Protein AF-C3Z7Q2-F1 (afdb_monomer_lite)

pLDDT: mean 71.94, std 26.78, range [24.16, 98.38]

InterPro domains:
  IPR013785 Aldolase-type TIM barrel [G3DSA:3.20.20.70] (1-49)
  IPR035587 DUS-like, FMN-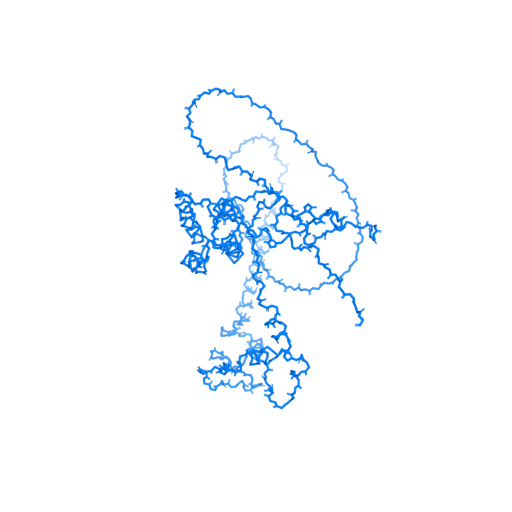binding domain [PF01207] (2-117)

Sequence (358 aa):
DSVKIPVFANGNILNLQSVERCMKETGTDGIMTAEGNLHNPALFEGKNPPVWEMADEYLQLVRENPCQLSAVRGHLFKLWHHSLQIHTDMRTALAQGKTFESLVEVSEEMKRRCQEEASKPGADQPTNDLPFPHWICQPYIRPRGDQKEREQANKERPPKRHLNQEGENAGLSRNQIKRRMRYPHKNFLSKGLGPWIACEKCGNPKGLNCVFSLCRACCKVQAHAEKMDCPSHRLWFKTKEERRRLWEEKKRQKQQQENTTNEQEDNTSPDPDNPNNSVKNEDGSLTTQVEEKCEVNGKETQACQHGDGPVLSGKAPVVAPHHQQDPKGAEADDKLPKVKNGDIQDSPPTKVCLLDTD

Foldseek 3Di:
DPDPDAFEDEDDLQACVSQVVCCVVPVGPYYDYDLNCLLPVCRNVRFFAFLLVVLVVVLVVCVVPPDDLVVNLSSNCSNLVLVCVVVVVLVVQSVPDDDSVSNVVSSVVSVVVLVVLCPDVPSQDDDPPDPGRSRTRGGDDDDDDDPVVVVVVVVLQDDPVVLPPCPPQPPHDPVRVNVCSVCVPDPPPPPPDPDFDAAPVPRDGFQPQFPVRHPLVVSQVVCQVVQHDTVSNRRHRVVVVVVVVVVVVVVVVVVVVVVVVVVVVVPDDDDPDDDDDDDDDDDDDDDDDDDPDDDDDDDDDDDDDDDDDDDDDDDDDDDDDDDDDDDDDDDDDDDDDDDDDDDDDDDDDDDDDDDDDD

Radius of gyration: 34.14 Å; chains: 1; bounding box: 101×83×86 Å

Structure (mmCIF, N/CA/C/O backbone):
data_AF-C3Z7Q2-F1
#
_entry.id   AF-C3Z7Q2-F1
#
loop_
_atom_site.group_PDB
_atom_site.id
_atom_site.type_symbol
_atom_site.label_atom_id
_atom_site.label_alt_id
_atom_site.label_comp_id
_atom_site.label_asym_id
_atom_site.label_entity_id
_atom_site.label_seq_id
_atom_site.pdbx_PDB_ins_code
_atom_site.Cartn_x
_atom_site.Cartn_y
_atom_site.Cartn_z
_atom_site.occupancy
_atom_site.B_iso_or_equiv
_atom_site.auth_seq_id
_atom_site.auth_comp_id
_atom_site.auth_asym_id
_atom_site.auth_atom_id
_atom_site.pdbx_PDB_model_num
ATOM 1 N N . ASP A 1 1 ? -29.086 -20.311 13.674 1.00 63.41 1 ASP A N 1
ATOM 2 C CA . ASP A 1 1 ? -27.923 -21.051 13.146 1.00 63.41 1 ASP A CA 1
ATOM 3 C C . ASP A 1 1 ? -28.251 -21.815 11.883 1.00 63.41 1 ASP A C 1
ATOM 5 O O . ASP A 1 1 ? -28.933 -22.833 11.932 1.00 63.41 1 ASP A O 1
ATOM 9 N N . SER A 1 2 ? -27.796 -21.291 10.744 1.00 83.56 2 SER A N 1
ATOM 10 C CA . SER A 1 2 ? -28.063 -21.872 9.418 1.00 83.56 2 SER A CA 1
ATOM 11 C C . SER A 1 2 ? -26.982 -22.858 8.958 1.00 83.56 2 SER A C 1
ATOM 13 O O . SER A 1 2 ? -27.234 -23.662 8.065 1.00 83.56 2 SER A O 1
ATOM 15 N N . VAL A 1 3 ? -25.782 -22.814 9.549 1.00 92.19 3 VAL A N 1
ATOM 16 C CA . VAL A 1 3 ? -24.649 -23.700 9.232 1.00 92.19 3 VAL A CA 1
ATOM 17 C C . VAL A 1 3 ? -23.921 -24.122 10.512 1.00 92.19 3 VAL A C 1
ATOM 19 O O . VAL A 1 3 ? -23.962 -23.411 11.507 1.00 92.19 3 VAL A O 1
ATOM 22 N N . LYS A 1 4 ? -23.269 -25.293 10.489 1.00 94.06 4 LYS A N 1
ATOM 23 C CA . LYS A 1 4 ? -22.529 -25.874 11.634 1.00 94.06 4 LYS A CA 1
ATOM 24 C C . LYS A 1 4 ? -21.012 -25.653 11.568 1.00 94.06 4 LYS A C 1
ATOM 26 O O . LYS A 1 4 ? -20.262 -26.299 12.292 1.00 94.06 4 LYS A O 1
ATOM 31 N N . ILE A 1 5 ? -20.563 -24.825 10.634 1.00 95.44 5 ILE A N 1
ATOM 32 C CA . ILE A 1 5 ? -19.151 -24.517 10.406 1.00 95.44 5 ILE A CA 1
ATOM 33 C C . ILE A 1 5 ? -18.894 -23.060 10.800 1.00 95.44 5 ILE A C 1
ATOM 35 O O . ILE A 1 5 ? -19.812 -22.258 10.624 1.00 95.44 5 ILE A O 1
ATOM 39 N N . PRO A 1 6 ? -17.683 -22.706 11.270 1.00 96.00 6 PRO A N 1
ATOM 40 C CA . PRO A 1 6 ? -17.351 -21.321 11.577 1.00 96.00 6 PRO A CA 1
ATOM 41 C C . PRO A 1 6 ? -17.531 -20.412 10.360 1.00 96.00 6 PRO A C 1
ATOM 43 O O . PRO A 1 6 ? -17.029 -20.704 9.268 1.00 96.00 6 PRO A O 1
ATOM 46 N N . VAL A 1 7 ? -18.229 -19.301 10.554 1.00 95.56 7 VAL A N 1
ATOM 47 C CA . VAL A 1 7 ? -18.489 -18.279 9.545 1.00 95.56 7 VAL A CA 1
ATOM 48 C C . VAL A 1 7 ? -17.660 -17.043 9.859 1.00 95.56 7 VAL A C 1
ATOM 50 O O . VAL A 1 7 ? -17.677 -16.526 10.975 1.00 95.56 7 VAL A O 1
ATOM 53 N N . PHE A 1 8 ? -16.960 -16.539 8.843 1.00 96.56 8 PHE A N 1
ATOM 54 C CA . PHE A 1 8 ? -16.230 -15.279 8.916 1.00 96.56 8 PHE A CA 1
ATOM 55 C C . PHE A 1 8 ? -16.907 -14.236 8.032 1.00 96.56 8 PHE A C 1
ATOM 57 O O . PHE A 1 8 ? -17.016 -14.435 6.818 1.00 96.56 8 PHE A O 1
ATOM 64 N N . ALA A 1 9 ? -17.323 -13.109 8.609 1.00 95.69 9 ALA A N 1
ATOM 65 C CA . ALA A 1 9 ? -17.836 -11.996 7.821 1.00 95.69 9 ALA A CA 1
ATOM 66 C C . ALA A 1 9 ? -16.678 -11.203 7.200 1.00 95.69 9 ALA A C 1
ATOM 68 O O . ALA A 1 9 ? -15.661 -10.937 7.842 1.00 95.69 9 ALA A O 1
ATOM 69 N N . ASN A 1 10 ? -16.840 -10.810 5.936 1.00 94.88 10 ASN A N 1
ATOM 70 C CA . ASN A 1 10 ? -15.885 -9.983 5.207 1.00 94.88 10 ASN A CA 1
ATOM 71 C C . ASN A 1 10 ? -16.624 -8.841 4.511 1.00 94.88 10 ASN A C 1
ATOM 73 O O . ASN A 1 10 ? -17.564 -9.068 3.748 1.00 94.88 10 ASN A O 1
ATOM 77 N N . GLY A 1 11 ? -16.150 -7.620 4.741 1.00 89.12 11 GLY A N 1
ATOM 78 C CA . GLY A 1 11 ? -16.582 -6.438 4.009 1.00 89.12 11 GLY A CA 1
ATOM 79 C C . GLY A 1 11 ? -16.867 -5.260 4.926 1.00 89.12 11 GLY A C 1
ATOM 80 O O . GLY A 1 11 ? -17.456 -5.405 5.989 1.00 89.12 11 GLY A O 1
ATOM 81 N N . ASN A 1 12 ? -16.464 -4.070 4.478 1.00 89.75 12 ASN A N 1
ATOM 82 C CA . ASN A 1 12 ? -16.772 -2.794 5.130 1.00 89.75 12 ASN A CA 1
ATOM 83 C C . ASN A 1 12 ? -16.333 -2.676 6.607 1.00 89.75 12 ASN A C 1
ATOM 85 O O . ASN A 1 12 ? -16.953 -1.956 7.385 1.00 89.75 12 ASN A O 1
ATOM 89 N N . ILE A 1 13 ? -15.247 -3.354 6.985 1.00 94.88 13 ILE A N 1
ATOM 90 C CA . ILE A 1 13 ? -14.616 -3.191 8.296 1.00 94.88 13 ILE A CA 1
ATOM 91 C C . ILE A 1 13 ? -13.587 -2.067 8.202 1.00 94.88 13 ILE A C 1
ATOM 93 O O . ILE A 1 13 ? -12.543 -2.231 7.567 1.00 94.88 13 ILE A O 1
ATOM 97 N N . LEU A 1 14 ? -13.918 -0.913 8.782 1.00 92.44 14 LEU A N 1
ATOM 98 C CA . LEU A 1 14 ? -13.101 0.301 8.699 1.00 92.44 14 LEU A CA 1
ATOM 99 C C . LEU A 1 14 ? -12.225 0.498 9.940 1.00 92.44 14 LEU A C 1
ATOM 101 O O . LEU A 1 14 ? -11.106 0.979 9.831 1.00 92.44 14 LEU A O 1
ATOM 105 N N . ASN A 1 15 ? -12.734 0.128 11.111 1.00 92.56 15 ASN A N 1
ATOM 106 C CA . ASN A 1 15 ? -12.098 0.303 12.415 1.00 92.56 15 ASN A CA 1
ATOM 107 C C . ASN A 1 15 ? -12.596 -0.780 13.389 1.00 92.56 15 ASN A C 1
ATOM 109 O O . ASN A 1 15 ? -13.476 -1.571 13.037 1.00 92.56 15 ASN A O 1
ATOM 113 N N . LEU A 1 16 ? -12.070 -0.794 14.617 1.00 94.81 16 LEU A N 1
ATOM 114 C CA . LEU A 1 16 ? -12.470 -1.762 15.643 1.00 94.81 16 LEU A CA 1
ATOM 115 C C . LEU A 1 16 ? -13.979 -1.719 15.946 1.00 94.81 16 LEU A C 1
ATOM 117 O O . LEU A 1 16 ? -14.621 -2.761 16.011 1.00 94.81 16 LEU A O 1
ATOM 121 N N . GLN A 1 17 ? -14.589 -0.533 15.998 1.00 94.31 17 GLN A N 1
ATOM 122 C CA . GLN A 1 17 ? -16.039 -0.401 16.196 1.00 94.31 17 GLN A CA 1
ATOM 123 C C . GLN A 1 17 ? -16.848 -1.090 15.078 1.00 94.31 17 GLN A C 1
ATOM 125 O O . GLN A 1 17 ? -17.913 -1.657 15.318 1.00 94.31 17 GLN A O 1
ATOM 130 N N . SER A 1 18 ? -16.338 -1.085 13.841 1.00 94.31 18 SER A N 1
ATOM 131 C CA . SER A 1 18 ? -16.953 -1.800 12.715 1.00 94.31 18 SER A CA 1
ATOM 132 C C . SER A 1 18 ? -16.883 -3.321 12.895 1.00 94.31 18 SER A C 1
ATOM 134 O O . SER A 1 18 ? -17.809 -4.015 12.481 1.00 94.31 18 SER A O 1
ATOM 136 N N . VAL A 1 19 ? -15.814 -3.835 13.519 1.00 95.06 19 VAL A N 1
ATOM 137 C CA . VAL A 1 19 ? -15.669 -5.257 13.889 1.00 95.06 19 VAL A CA 1
ATOM 138 C C . VAL A 1 19 ? -16.762 -5.628 14.888 1.00 95.06 19 VAL A C 1
ATOM 140 O O . VAL A 1 19 ? -17.547 -6.538 14.628 1.00 95.06 19 VAL A O 1
ATOM 143 N N . GLU A 1 20 ? -16.861 -4.883 15.990 1.00 95.19 20 GLU A N 1
ATOM 144 C CA . GLU A 1 20 ? -17.840 -5.119 17.059 1.00 95.19 20 GLU A CA 1
ATOM 145 C C . GLU A 1 20 ? -19.276 -5.059 16.536 1.00 95.19 20 GLU A C 1
ATOM 147 O O . GLU A 1 20 ? -20.085 -5.954 16.792 1.00 95.19 20 GLU A O 1
ATOM 152 N N . ARG A 1 21 ? -19.581 -4.031 15.737 1.00 96.06 21 ARG A N 1
ATOM 153 C CA . ARG A 1 21 ? -20.884 -3.869 15.095 1.00 96.06 21 ARG A CA 1
ATOM 154 C C . ARG A 1 21 ? -21.207 -5.039 14.171 1.00 96.06 21 ARG A C 1
ATOM 156 O O . ARG A 1 21 ? -22.303 -5.584 14.257 1.00 96.06 21 ARG A O 1
ATOM 163 N N . CYS A 1 22 ? -20.272 -5.433 13.305 1.00 96.31 22 CYS A N 1
ATOM 164 C CA . CYS A 1 22 ? -20.490 -6.524 12.360 1.00 96.31 22 CYS A CA 1
ATOM 165 C C . CYS A 1 22 ? -20.735 -7.850 13.087 1.00 96.31 22 CYS A C 1
ATOM 167 O O . CYS A 1 22 ? -21.689 -8.552 12.753 1.00 96.31 22 CYS A O 1
ATOM 169 N N . MET A 1 23 ? -19.946 -8.165 14.118 1.00 95.38 23 MET A N 1
ATOM 170 C CA . MET A 1 23 ? -20.161 -9.369 14.926 1.00 95.38 23 MET A CA 1
ATOM 171 C C . MET A 1 23 ? -21.526 -9.350 15.615 1.00 95.38 23 MET A C 1
ATOM 173 O O . MET A 1 23 ? -22.256 -10.337 15.546 1.00 95.38 23 MET A O 1
ATOM 177 N N . LYS A 1 24 ? -21.918 -8.214 16.206 1.00 96.19 24 LYS A N 1
ATOM 178 C CA . LYS A 1 24 ? -23.219 -8.063 16.871 1.00 96.19 24 LYS A CA 1
ATOM 179 C C . LYS A 1 24 ? -24.400 -8.220 15.911 1.00 96.19 24 LYS A C 1
ATOM 181 O O . LYS A 1 24 ? -25.391 -8.844 16.271 1.00 96.19 24 LYS A O 1
ATOM 186 N N . GLU A 1 25 ? -24.320 -7.631 14.720 1.00 95.56 25 GLU A N 1
ATOM 187 C CA . GLU A 1 25 ? -25.414 -7.650 13.740 1.00 95.56 25 GLU A CA 1
ATOM 188 C C . GLU A 1 25 ? -25.538 -8.997 13.017 1.00 95.56 25 GLU A C 1
ATOM 190 O O . GLU A 1 25 ? -26.646 -9.422 12.696 1.00 95.56 25 GLU A O 1
ATOM 195 N N . THR A 1 26 ? -24.416 -9.664 12.740 1.00 94.25 26 THR A N 1
ATOM 196 C CA . THR A 1 26 ? -24.402 -10.891 11.927 1.00 94.25 26 THR A CA 1
ATOM 197 C C . THR A 1 26 ? -24.399 -12.174 12.751 1.00 94.25 26 THR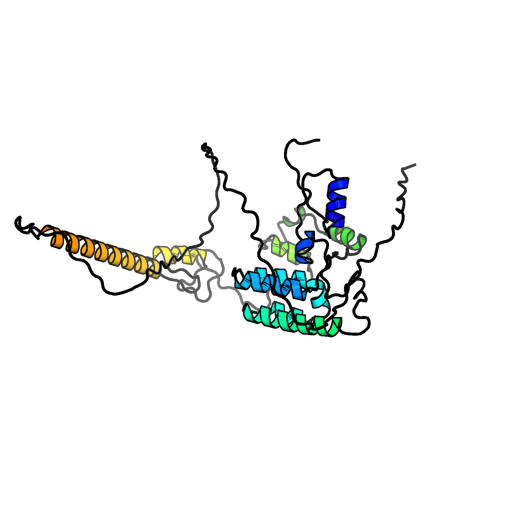 A C 1
ATOM 199 O O . THR A 1 26 ? -24.791 -13.215 12.229 1.00 94.25 26 THR A O 1
ATOM 202 N N . GLY A 1 27 ? -23.943 -12.124 14.007 1.00 93.81 27 GLY A N 1
ATOM 203 C CA . GLY A 1 27 ? -23.708 -13.319 14.821 1.00 93.81 27 GLY A CA 1
ATOM 204 C C . GLY A 1 27 ? -22.606 -14.228 14.264 1.00 93.81 27 GLY A C 1
ATOM 205 O O . GLY A 1 27 ? -22.611 -15.420 14.543 1.00 93.81 27 GLY A O 1
ATOM 206 N N . THR A 1 28 ? -21.706 -13.693 13.430 1.00 94.94 28 THR A N 1
ATOM 207 C CA . THR A 1 28 ? -20.603 -14.451 12.820 1.00 94.94 28 THR A CA 1
ATOM 208 C C . THR A 1 28 ? -19.553 -14.857 13.861 1.00 94.94 28 THR A C 1
ATOM 210 O O . THR A 1 28 ? -19.328 -14.138 14.834 1.00 94.94 28 THR A O 1
ATOM 213 N N . ASP A 1 29 ? -18.846 -15.961 13.615 1.00 96.12 29 ASP A N 1
ATOM 214 C CA . ASP A 1 29 ? -17.800 -16.480 14.510 1.00 96.12 29 ASP A CA 1
ATOM 215 C C . ASP A 1 29 ? -16.475 -15.701 14.429 1.00 96.12 29 ASP A C 1
ATOM 217 O O . ASP A 1 29 ? -15.632 -15.796 15.321 1.00 96.12 29 ASP A O 1
ATOM 221 N N . GLY A 1 30 ? -16.262 -14.937 13.355 1.00 95.62 30 GLY A N 1
ATOM 222 C CA . GLY A 1 30 ? -15.061 -14.130 13.179 1.00 95.62 30 GLY A CA 1
ATOM 223 C C . GLY A 1 30 ? -15.177 -13.081 12.079 1.00 95.62 30 GLY A C 1
ATOM 224 O O . GLY A 1 30 ? -16.111 -13.074 11.278 1.00 95.62 30 GLY A O 1
ATOM 225 N N . ILE A 1 31 ? -14.193 -12.186 12.022 1.00 96.81 31 ILE A N 1
ATOM 226 C CA . ILE A 1 31 ? -14.129 -11.103 11.038 1.00 96.81 31 ILE A CA 1
ATOM 227 C C . ILE A 1 31 ? -12.872 -11.248 10.187 1.00 96.81 31 ILE A C 1
ATOM 229 O O . ILE A 1 31 ? -11.781 -11.501 10.692 1.00 96.81 31 ILE A O 1
ATOM 233 N N . MET A 1 32 ? -13.029 -11.049 8.882 1.00 95.81 32 MET A N 1
ATOM 234 C CA . MET A 1 32 ? -11.938 -10.932 7.927 1.00 95.81 32 MET A CA 1
ATOM 235 C C . MET A 1 32 ? -11.897 -9.509 7.376 1.00 95.81 32 MET A C 1
ATOM 237 O O . MET A 1 32 ? -12.879 -8.997 6.833 1.00 95.81 32 MET A O 1
ATOM 241 N N . THR A 1 33 ? -10.733 -8.880 7.483 1.00 94.44 33 THR A N 1
ATOM 242 C CA . THR A 1 33 ? -10.482 -7.526 6.992 1.00 94.44 33 THR A CA 1
ATOM 243 C C . THR A 1 33 ? -9.512 -7.550 5.816 1.00 94.44 33 THR A C 1
ATOM 245 O O . THR A 1 33 ? -8.751 -8.496 5.621 1.00 94.44 33 THR A O 1
ATOM 248 N N . ALA A 1 34 ? -9.570 -6.508 4.986 1.00 91.62 34 ALA A N 1
ATOM 249 C CA . ALA A 1 34 ? -8.648 -6.327 3.870 1.00 91.62 34 ALA A CA 1
ATOM 250 C C . ALA A 1 34 ? -8.236 -4.856 3.770 1.00 91.62 34 ALA A C 1
ATOM 252 O O . ALA A 1 34 ? -7.240 -4.454 4.357 1.00 91.62 34 ALA A O 1
ATOM 253 N N . GLU A 1 35 ? -9.033 -4.029 3.086 1.00 92.50 35 GLU A N 1
ATOM 254 C CA . GLU A 1 35 ? -8.682 -2.630 2.808 1.00 92.50 35 GLU A CA 1
ATOM 255 C C . GLU A 1 35 ? -8.418 -1.815 4.086 1.00 92.50 35 GLU A C 1
ATOM 257 O O . GLU A 1 35 ? -7.479 -1.030 4.091 1.00 92.50 35 GLU A O 1
ATOM 262 N N . GLY A 1 36 ? -9.175 -2.031 5.172 1.00 92.94 36 GLY A N 1
ATOM 263 C CA . GLY A 1 36 ? -8.969 -1.328 6.448 1.00 92.94 36 GLY A CA 1
ATOM 264 C C . GLY A 1 36 ? -7.530 -1.432 6.967 1.00 92.94 36 GLY A C 1
ATOM 265 O O . GLY A 1 36 ? -6.916 -0.413 7.271 1.00 92.94 36 GLY A O 1
ATOM 266 N N . ASN A 1 37 ? -6.945 -2.634 6.941 1.00 95.06 37 ASN A N 1
ATOM 267 C CA . ASN A 1 37 ? -5.570 -2.878 7.390 1.00 95.06 37 ASN A CA 1
ATOM 268 C C . ASN A 1 37 ? -4.511 -2.213 6.504 1.00 95.06 37 ASN A C 1
ATOM 270 O O . ASN A 1 37 ? -3.407 -1.954 6.970 1.00 95.06 37 ASN A O 1
ATOM 274 N N . LEU A 1 38 ? -4.822 -1.940 5.232 1.00 95.88 38 LEU A N 1
ATOM 275 C CA . LEU A 1 38 ? -3.883 -1.275 4.326 1.00 95.88 38 LEU A CA 1
ATOM 276 C C . LEU A 1 38 ? -3.717 0.216 4.648 1.00 95.88 38 LEU A C 1
ATOM 278 O O . LEU A 1 38 ? -2.689 0.787 4.295 1.00 95.88 38 LEU A O 1
ATOM 282 N N . HIS A 1 39 ? -4.720 0.838 5.276 1.00 96.19 39 HIS A N 1
ATOM 283 C CA . HIS A 1 39 ? -4.685 2.254 5.672 1.00 96.19 39 HIS A CA 1
ATOM 284 C C . HIS A 1 39 ? -4.413 2.440 7.169 1.00 96.19 39 HIS A C 1
ATOM 286 O O . HIS A 1 39 ? -3.863 3.462 7.563 1.00 96.19 39 HIS A O 1
ATOM 292 N N . ASN A 1 40 ? -4.770 1.457 8.001 1.00 96.75 40 ASN A N 1
ATOM 293 C CA . ASN A 1 40 ? -4.425 1.420 9.418 1.00 96.75 40 ASN A CA 1
ATOM 294 C C . ASN A 1 40 ? -4.063 -0.017 9.853 1.00 96.75 40 ASN A C 1
ATOM 296 O O . ASN A 1 40 ? -4.963 -0.813 10.138 1.00 96.75 40 ASN A O 1
ATOM 300 N N . PRO A 1 41 ? -2.765 -0.367 9.928 1.00 96.44 41 PRO A N 1
ATOM 301 C CA . PRO A 1 41 ? -2.320 -1.676 10.410 1.00 96.44 41 PRO A CA 1
ATOM 302 C C . PRO A 1 41 ? -2.725 -1.975 11.864 1.00 96.44 41 PRO A C 1
ATOM 304 O O . PRO A 1 41 ? -2.985 -3.131 12.194 1.00 96.44 41 PRO A O 1
ATOM 307 N N . ALA A 1 42 ? -2.883 -0.945 12.702 1.00 96.31 42 ALA A N 1
ATOM 308 C CA . ALA A 1 42 ? -3.287 -1.049 14.107 1.00 96.31 42 ALA A CA 1
ATOM 309 C C . ALA A 1 42 ? -4.816 -1.174 14.307 1.00 96.31 42 ALA A C 1
ATOM 311 O O . ALA A 1 42 ? -5.326 -0.962 15.410 1.00 96.31 42 ALA A O 1
ATOM 312 N N . LEU A 1 43 ? -5.566 -1.539 13.256 1.00 95.50 43 LEU A N 1
ATOM 313 C CA . LEU A 1 43 ? -7.033 -1.637 13.264 1.00 95.50 43 LEU A CA 1
ATOM 314 C C . LEU A 1 43 ? -7.575 -2.450 14.446 1.00 95.50 43 LEU A C 1
ATOM 316 O O . LEU A 1 43 ? -8.537 -2.026 15.085 1.00 95.50 43 LEU A O 1
ATOM 320 N N . PHE A 1 44 ? -6.968 -3.603 14.738 1.00 95.12 44 PHE A N 1
ATOM 321 C CA . PHE A 1 44 ? -7.423 -4.498 15.808 1.00 95.12 44 PHE A CA 1
ATOM 322 C C . PHE A 1 44 ? -6.988 -4.057 17.211 1.00 95.12 44 PHE A C 1
ATOM 324 O O . PHE A 1 44 ? -7.555 -4.532 18.188 1.00 95.12 44 PHE A O 1
ATOM 331 N N . GLU A 1 45 ? -6.047 -3.117 17.326 1.00 95.62 45 GLU A N 1
ATOM 332 C CA . GLU A 1 45 ? -5.720 -2.472 18.604 1.00 95.62 45 GLU A CA 1
ATOM 333 C C . GLU A 1 45 ? -6.672 -1.316 18.935 1.00 95.62 45 GLU A C 1
ATOM 335 O O . GLU A 1 45 ? -6.618 -0.768 20.035 1.00 95.62 45 GLU A O 1
ATOM 340 N N . GLY A 1 46 ? -7.518 -0.907 17.982 1.00 94.00 46 GLY A N 1
ATOM 341 C CA . GLY A 1 46 ? -8.404 0.246 18.142 1.00 94.00 46 GLY A CA 1
ATOM 342 C C . GLY A 1 46 ? -7.662 1.583 18.196 1.00 94.00 46 GLY A C 1
ATOM 343 O O . GLY A 1 46 ? -8.209 2.561 18.703 1.00 94.00 46 GLY A O 1
ATOM 344 N N . LYS A 1 47 ? -6.425 1.639 17.688 1.00 95.31 47 LYS A N 1
ATOM 345 C CA . LYS A 1 47 ? -5.586 2.844 17.669 1.00 95.31 47 LYS A CA 1
ATOM 346 C C . LYS A 1 47 ? -5.492 3.427 16.265 1.00 95.31 47 LYS A C 1
ATOM 348 O O . LYS A 1 47 ? -5.576 2.704 15.277 1.00 95.31 47 LYS A O 1
ATOM 353 N N . ASN A 1 48 ? -5.242 4.731 16.196 1.00 96.19 48 ASN A N 1
ATOM 354 C CA . ASN A 1 48 ? -4.917 5.448 14.965 1.00 96.19 48 ASN A CA 1
ATOM 355 C C . ASN A 1 48 ? -3.520 6.072 15.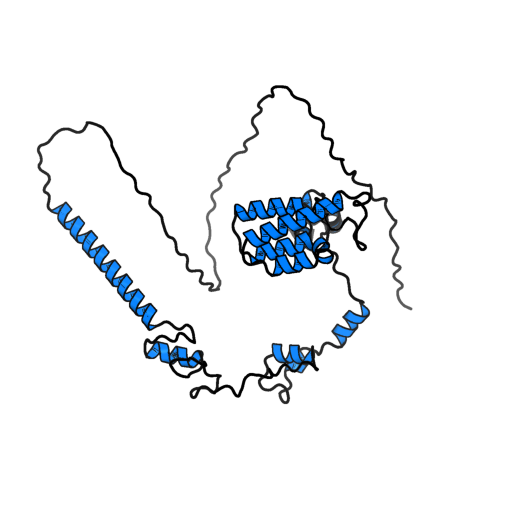124 1.00 96.19 48 ASN A C 1
ATOM 357 O O . ASN A 1 48 ? -3.416 7.255 15.449 1.00 96.19 48 ASN A O 1
ATOM 361 N N . PRO A 1 49 ? -2.443 5.277 15.005 1.00 97.38 49 PRO A N 1
ATOM 362 C CA . PRO A 1 49 ? -1.088 5.791 15.150 1.00 97.38 49 PRO A CA 1
ATOM 363 C C . PRO A 1 49 ? -0.726 6.722 13.982 1.00 97.38 49 PRO A C 1
ATOM 365 O O . PRO A 1 49 ? -1.344 6.655 12.909 1.00 97.38 49 PRO A O 1
ATOM 368 N N . PRO A 1 50 ? 0.293 7.575 14.142 1.00 97.81 50 PRO A N 1
ATOM 369 C CA . PRO A 1 50 ? 0.871 8.292 13.022 1.00 97.81 50 PRO A CA 1
ATOM 370 C C . PRO A 1 50 ? 1.382 7.348 11.929 1.00 97.81 50 PRO A C 1
ATOM 372 O O . PRO A 1 50 ? 1.959 6.294 12.197 1.00 97.81 50 PRO A O 1
ATOM 375 N N . VAL A 1 51 ? 1.210 7.744 10.670 1.00 97.88 51 VAL A N 1
ATOM 376 C CA . VAL A 1 51 ? 1.570 6.920 9.505 1.00 97.88 51 VAL A CA 1
ATOM 377 C C . VAL A 1 51 ? 3.066 6.616 9.416 1.00 97.88 51 VAL A C 1
ATOM 379 O O . VAL A 1 51 ? 3.443 5.632 8.785 1.00 97.88 51 VAL A O 1
ATOM 382 N N . TRP A 1 52 ? 3.925 7.449 10.013 1.00 97.88 52 TRP A N 1
ATOM 383 C CA . TRP A 1 52 ? 5.371 7.224 10.018 1.00 97.88 52 TRP A CA 1
ATOM 384 C C . TRP A 1 52 ? 5.785 6.110 10.982 1.00 97.88 52 TRP A C 1
ATOM 386 O O . TRP A 1 52 ? 6.672 5.343 10.640 1.00 97.88 52 TRP A O 1
ATOM 396 N N . GLU A 1 53 ? 5.112 5.951 12.126 1.00 98.12 53 GLU A N 1
ATOM 397 C CA . GLU A 1 53 ? 5.416 4.865 13.072 1.00 98.12 53 GLU A CA 1
ATOM 398 C C . GLU A 1 53 ? 5.146 3.503 12.428 1.00 98.12 53 GLU A C 1
ATOM 400 O O . GLU A 1 53 ? 5.996 2.616 12.439 1.00 98.12 53 GLU A O 1
ATOM 405 N N . MET A 1 54 ? 3.992 3.379 11.766 1.00 98.12 54 MET A N 1
ATOM 406 C CA . MET A 1 54 ? 3.614 2.165 11.039 1.00 98.12 54 MET A CA 1
ATOM 407 C C . MET A 1 54 ? 4.510 1.907 9.824 1.00 98.12 54 MET A C 1
ATOM 409 O O . MET A 1 54 ? 4.769 0.754 9.483 1.00 98.12 54 MET A O 1
ATOM 413 N N . ALA A 1 55 ? 4.973 2.963 9.147 1.00 98.25 55 ALA A N 1
ATOM 414 C CA . ALA A 1 55 ? 5.871 2.823 8.007 1.00 98.25 55 ALA A CA 1
ATOM 415 C C . ALA A 1 55 ? 7.264 2.352 8.439 1.00 98.25 55 ALA A C 1
ATOM 417 O O . ALA A 1 55 ? 7.817 1.463 7.794 1.00 98.25 55 ALA A O 1
ATOM 418 N N . ASP A 1 56 ? 7.801 2.906 9.527 1.00 98.25 56 ASP A N 1
ATOM 419 C CA . ASP A 1 56 ? 9.112 2.541 10.067 1.00 98.25 56 ASP A CA 1
ATOM 420 C C . ASP A 1 56 ? 9.130 1.078 10.518 1.00 98.25 56 ASP A C 1
ATOM 422 O O . ASP A 1 56 ? 10.004 0.315 10.098 1.00 98.25 56 ASP A O 1
ATOM 426 N N . GLU A 1 57 ? 8.122 0.662 11.293 1.00 98.25 57 GLU A N 1
ATOM 427 C CA . GLU A 1 57 ? 7.961 -0.731 11.723 1.00 98.25 57 GLU A CA 1
ATOM 428 C C . GLU A 1 57 ? 7.824 -1.664 10.511 1.00 98.25 57 GLU A C 1
ATOM 430 O O . GLU A 1 57 ? 8.530 -2.669 10.396 1.00 98.25 57 GLU A O 1
ATOM 435 N N . TYR A 1 58 ? 6.979 -1.302 9.542 1.00 98.31 58 TYR A N 1
ATOM 436 C CA . TYR A 1 58 ? 6.806 -2.089 8.324 1.00 98.31 58 TYR A CA 1
ATOM 437 C C . TYR A 1 58 ? 8.110 -2.227 7.523 1.00 98.31 58 TYR A C 1
ATOM 439 O O . TYR A 1 58 ? 8.454 -3.323 7.076 1.00 98.31 58 TYR A O 1
ATOM 447 N N . LEU A 1 59 ? 8.857 -1.139 7.331 1.00 98.19 59 LEU A N 1
ATOM 448 C CA . LEU A 1 59 ? 10.121 -1.158 6.593 1.00 98.19 59 LEU A CA 1
ATOM 449 C C . LEU A 1 59 ? 11.209 -1.928 7.342 1.00 98.19 59 LEU A C 1
ATOM 451 O O . LEU A 1 59 ? 12.026 -2.590 6.697 1.00 98.19 59 LEU A O 1
ATOM 455 N N . GLN A 1 60 ? 11.213 -1.899 8.675 1.00 98.19 60 GLN A N 1
ATOM 456 C CA . GLN A 1 60 ? 12.069 -2.765 9.479 1.00 98.19 60 GLN A CA 1
ATOM 457 C C . GLN A 1 60 ? 11.740 -4.242 9.233 1.00 98.19 60 GLN A C 1
ATOM 459 O O . GLN A 1 60 ? 12.643 -5.013 8.904 1.00 98.19 60 GLN A O 1
ATOM 464 N N . LEU A 1 61 ? 10.462 -4.622 9.274 1.00 98.25 61 LEU A N 1
ATOM 465 C CA . LEU A 1 61 ? 10.035 -5.995 8.988 1.00 98.25 61 LEU A CA 1
ATOM 466 C C . LEU A 1 61 ? 10.411 -6.436 7.570 1.00 98.25 61 LEU A C 1
ATOM 468 O O . LEU A 1 61 ? 10.815 -7.580 7.375 1.00 98.25 61 LEU A O 1
ATOM 472 N N . VAL A 1 62 ? 10.320 -5.544 6.577 1.00 98.19 62 VAL A N 1
ATOM 473 C CA . VAL A 1 62 ? 10.756 -5.823 5.196 1.00 98.19 62 VAL A CA 1
ATOM 474 C C . VAL A 1 62 ? 12.274 -5.982 5.100 1.00 98.19 62 VAL A C 1
ATOM 476 O O . VAL A 1 62 ? 12.748 -6.774 4.286 1.00 98.19 62 VAL A O 1
ATOM 479 N N . ARG A 1 63 ? 13.047 -5.257 5.915 1.00 97.50 63 ARG A N 1
ATOM 480 C CA . ARG A 1 63 ? 14.506 -5.416 5.986 1.00 97.50 63 ARG A CA 1
ATOM 481 C C . ARG A 1 63 ? 14.885 -6.791 6.537 1.00 97.50 63 ARG A C 1
ATOM 483 O O . ARG A 1 63 ? 15.800 -7.418 6.014 1.00 97.50 63 ARG A O 1
ATOM 490 N N . GLU A 1 64 ? 14.163 -7.260 7.550 1.00 98.19 64 GLU A N 1
ATOM 491 C CA . GLU A 1 64 ? 14.335 -8.594 8.141 1.00 98.19 64 GLU A CA 1
ATOM 492 C C . GLU A 1 64 ? 13.791 -9.705 7.228 1.00 98.19 64 GLU A C 1
ATOM 494 O O . GLU A 1 64 ? 14.354 -10.795 7.162 1.00 98.19 64 GLU A O 1
ATOM 499 N N . ASN A 1 65 ? 12.722 -9.414 6.480 1.00 97.19 65 ASN A N 1
ATOM 500 C CA . ASN A 1 65 ? 12.011 -10.357 5.620 1.00 97.19 65 ASN A CA 1
ATOM 501 C C . ASN A 1 65 ? 11.830 -9.767 4.208 1.00 97.19 65 ASN A C 1
ATOM 503 O O . ASN A 1 65 ? 10.746 -9.265 3.871 1.00 97.19 65 ASN A O 1
ATOM 507 N N . PRO A 1 66 ? 12.873 -9.823 3.354 1.00 94.69 66 PRO A N 1
ATOM 508 C CA . PRO A 1 66 ? 12.841 -9.205 2.036 1.00 94.69 66 PRO A CA 1
ATOM 509 C C . PRO A 1 66 ? 11.679 -9.705 1.176 1.00 94.69 66 PRO A C 1
ATOM 511 O O . PRO A 1 66 ? 11.465 -10.904 0.998 1.00 94.69 66 PRO A O 1
ATOM 514 N N . CYS A 1 67 ? 10.942 -8.769 0.582 1.00 95.50 67 CYS A N 1
ATOM 515 C CA . CYS A 1 67 ? 9.826 -9.070 -0.305 1.00 95.50 67 CYS A CA 1
ATOM 516 C C . CYS A 1 67 ? 9.886 -8.243 -1.595 1.00 95.50 67 CYS A C 1
ATOM 518 O O . CYS A 1 67 ? 10.742 -7.378 -1.786 1.00 95.50 67 CYS A O 1
ATOM 520 N N . GLN A 1 68 ? 8.985 -8.535 -2.536 1.00 97.19 68 GLN A N 1
ATOM 521 C CA . GLN A 1 68 ? 8.976 -7.853 -3.829 1.00 97.19 68 GLN A CA 1
ATOM 522 C C . GLN A 1 68 ? 8.731 -6.351 -3.653 1.00 97.19 68 GLN A C 1
ATOM 524 O O . GLN A 1 68 ? 7.723 -5.939 -3.081 1.00 97.19 68 GLN A O 1
ATOM 529 N N . LEU A 1 69 ? 9.588 -5.526 -4.257 1.00 97.19 69 LEU A N 1
ATOM 530 C CA . LEU A 1 69 ? 9.508 -4.064 -4.169 1.00 97.19 69 LEU A CA 1
ATOM 531 C C . LEU A 1 69 ? 8.147 -3.497 -4.619 1.00 97.19 69 LEU A C 1
ATOM 533 O O . LEU A 1 69 ? 7.724 -2.434 -4.172 1.00 97.19 69 LEU A O 1
ATOM 537 N N . SER A 1 70 ? 7.441 -4.181 -5.525 1.00 97.75 70 SER A N 1
ATOM 538 C CA . SER A 1 70 ? 6.076 -3.818 -5.928 1.00 97.75 70 SER A CA 1
ATOM 539 C C . SER A 1 70 ? 5.063 -3.927 -4.790 1.00 97.75 70 SER A C 1
ATOM 541 O O . SER A 1 70 ? 4.167 -3.089 -4.723 1.00 97.75 70 SER A O 1
ATOM 543 N N . ALA A 1 71 ? 5.210 -4.920 -3.909 1.00 97.38 71 ALA A N 1
ATOM 544 C CA . ALA A 1 71 ? 4.362 -5.088 -2.733 1.00 97.38 71 ALA A CA 1
ATOM 545 C C . ALA A 1 71 ? 4.650 -3.988 -1.706 1.00 97.38 71 ALA A C 1
ATOM 547 O O . ALA A 1 71 ? 3.726 -3.277 -1.326 1.00 97.38 71 ALA A O 1
ATOM 548 N N . VAL A 1 72 ? 5.932 -3.762 -1.382 1.00 98.25 72 VAL A N 1
ATOM 549 C CA . VAL A 1 72 ? 6.376 -2.687 -0.471 1.00 98.25 72 VAL A CA 1
ATOM 550 C C . VAL A 1 72 ? 5.811 -1.341 -0.909 1.00 98.25 72 VAL A C 1
ATOM 552 O O . VAL A 1 72 ? 5.089 -0.685 -0.166 1.00 98.25 72 VAL A O 1
ATOM 555 N N . ARG A 1 73 ? 6.049 -0.964 -2.170 1.00 98.31 73 ARG A N 1
ATOM 556 C CA . ARG A 1 73 ? 5.530 0.286 -2.736 1.00 98.31 73 ARG A CA 1
ATOM 557 C C . ARG A 1 73 ? 4.003 0.351 -2.680 1.00 98.31 73 ARG A C 1
ATOM 559 O O . ARG A 1 73 ? 3.449 1.405 -2.394 1.00 98.31 73 ARG A O 1
ATOM 566 N N . GLY A 1 74 ? 3.324 -0.759 -2.969 1.00 97.94 74 GLY A N 1
ATOM 567 C CA . GLY A 1 74 ? 1.867 -0.852 -2.901 1.00 97.94 74 GLY A CA 1
ATOM 568 C C . GLY A 1 74 ? 1.322 -0.591 -1.497 1.00 97.94 74 GLY A C 1
ATOM 569 O O . GLY A 1 74 ? 0.350 0.150 -1.366 1.00 97.94 74 GLY A O 1
ATOM 570 N N . HIS A 1 75 ? 1.960 -1.146 -0.466 1.00 97.94 75 HIS A N 1
ATOM 571 C CA . HIS A 1 75 ? 1.579 -0.928 0.930 1.00 97.94 75 HIS A CA 1
ATOM 572 C C . HIS A 1 75 ? 1.846 0.511 1.370 1.00 97.94 75 HIS A C 1
ATOM 574 O O . HIS A 1 75 ? 0.946 1.145 1.909 1.00 97.94 75 HIS A O 1
ATOM 580 N N . LEU A 1 76 ? 3.008 1.077 1.032 1.00 98.31 76 LEU A N 1
ATOM 581 C CA . LEU A 1 76 ? 3.326 2.478 1.330 1.00 98.31 76 LEU A CA 1
ATOM 582 C C . LEU A 1 76 ? 2.347 3.460 0.661 1.00 98.31 76 LEU A C 1
ATOM 584 O O . LEU A 1 76 ? 1.917 4.430 1.278 1.00 98.31 76 LEU A O 1
ATOM 588 N N . PHE A 1 77 ? 1.913 3.188 -0.578 1.00 98.38 77 PHE A N 1
ATOM 589 C CA . PHE A 1 77 ? 0.874 3.989 -1.244 1.00 98.38 77 PHE A CA 1
ATOM 590 C C . PHE A 1 77 ? -0.477 3.966 -0.525 1.00 98.38 77 PHE A C 1
ATOM 592 O O . PHE A 1 77 ? -1.252 4.915 -0.663 1.00 98.38 77 PHE A O 1
ATOM 599 N N . LYS A 1 78 ? -0.798 2.861 0.152 1.00 97.69 78 LYS A N 1
ATOM 600 C CA . LYS A 1 78 ? -2.040 2.714 0.908 1.00 97.69 78 LYS A CA 1
ATOM 601 C C . LYS A 1 78 ? -1.916 3.377 2.271 1.00 97.69 78 LYS A C 1
ATOM 603 O O . LYS A 1 78 ? -2.722 4.245 2.571 1.00 97.69 78 LYS A O 1
ATOM 608 N N . LEU A 1 79 ? -0.853 3.071 3.006 1.00 98.19 79 LEU A N 1
ATOM 609 C CA . LEU A 1 79 ? -0.587 3.648 4.318 1.00 98.19 79 LEU A CA 1
ATOM 610 C C . LEU A 1 79 ? -0.530 5.182 4.269 1.00 98.19 79 LEU A C 1
ATOM 612 O O . LEU A 1 79 ? -1.150 5.855 5.084 1.00 98.19 79 LEU A O 1
ATOM 616 N N . TRP A 1 80 ? 0.136 5.752 3.260 1.00 97.75 80 TRP A N 1
ATOM 617 C CA . TRP A 1 80 ? 0.227 7.204 3.076 1.00 97.75 80 TRP A CA 1
ATOM 618 C C . TRP A 1 80 ? -0.824 7.777 2.130 1.00 97.75 80 TRP A C 1
ATOM 620 O O . TRP A 1 80 ? -0.606 8.845 1.558 1.00 97.75 80 TRP A O 1
ATOM 630 N N . HIS A 1 81 ? -1.955 7.101 1.915 1.00 95.88 81 HIS A N 1
ATOM 631 C CA . HIS A 1 81 ? -2.935 7.534 0.919 1.00 95.88 81 HIS A CA 1
ATOM 632 C C . HIS A 1 81 ? -3.308 9.018 1.056 1.00 95.88 81 HIS A C 1
ATOM 634 O O . HIS A 1 81 ? -3.300 9.736 0.057 1.00 95.88 81 HIS A O 1
ATOM 640 N N . HIS A 1 82 ? -3.587 9.469 2.281 1.00 95.12 82 HIS A N 1
ATOM 641 C CA . HIS A 1 82 ? -3.959 10.851 2.579 1.00 95.12 82 HIS A CA 1
ATOM 642 C C . HIS A 1 82 ? -2.759 11.806 2.502 1.00 95.12 82 HIS A C 1
ATOM 644 O O . HIS A 1 82 ? -2.827 12.798 1.777 1.00 95.12 82 HIS A O 1
ATOM 650 N N . SER A 1 83 ? -1.622 11.475 3.126 1.00 96.00 83 SER A N 1
ATOM 651 C CA . SER A 1 83 ? -0.404 12.300 3.049 1.00 96.00 83 SER A CA 1
ATOM 652 C C . SER A 1 83 ? 0.103 12.512 1.620 1.00 96.00 83 SER A C 1
ATOM 654 O O . SER A 1 83 ? 0.558 13.599 1.277 1.00 96.00 83 SER A O 1
ATOM 656 N N . LEU A 1 84 ? -0.019 11.514 0.741 1.00 96.81 84 LEU A N 1
ATOM 657 C CA . LEU A 1 84 ? 0.414 11.608 -0.660 1.00 96.81 84 LEU A CA 1
ATOM 658 C C . LEU A 1 84 ? -0.513 12.461 -1.538 1.00 96.81 84 LEU A C 1
ATOM 660 O O . LEU A 1 84 ? -0.131 12.805 -2.661 1.00 96.81 84 LEU A O 1
ATOM 664 N N . GLN A 1 85 ? -1.726 12.784 -1.077 1.00 93.69 85 GLN A N 1
ATOM 665 C CA . GLN A 1 85 ? -2.587 13.762 -1.753 1.00 93.69 85 GLN A CA 1
ATOM 666 C C . GLN A 1 85 ? -2.102 15.196 -1.518 1.00 93.69 85 GLN A C 1
ATOM 668 O O . GLN A 1 85 ? -2.316 16.049 -2.375 1.00 93.69 85 GLN A O 1
ATOM 673 N N . ILE A 1 86 ? -1.418 15.436 -0.398 1.00 93.75 86 ILE A N 1
ATOM 674 C CA . ILE A 1 86 ? -0.865 16.740 -0.018 1.00 93.75 86 ILE A CA 1
ATOM 675 C C . ILE A 1 86 ? 0.569 16.854 -0.541 1.00 93.75 86 ILE A C 1
ATOM 677 O O . ILE A 1 86 ? 0.881 17.731 -1.347 1.00 93.75 86 ILE A O 1
ATOM 681 N N . HIS A 1 87 ? 1.426 15.893 -0.196 1.00 95.12 87 HIS A N 1
ATOM 682 C CA . HIS A 1 87 ? 2.808 15.808 -0.670 1.00 95.12 87 HIS A CA 1
ATOM 683 C C . HIS A 1 87 ? 2.886 15.071 -2.015 1.00 95.12 87 HIS A C 1
ATOM 685 O O . HIS A 1 87 ? 3.324 13.921 -2.128 1.00 95.12 87 HIS A O 1
ATOM 691 N N . THR A 1 88 ? 2.410 15.734 -3.068 1.00 96.00 88 THR A N 1
ATOM 692 C CA . THR A 1 88 ? 2.346 15.161 -4.427 1.00 96.00 88 THR A CA 1
ATOM 693 C C . THR A 1 88 ? 3.723 14.870 -5.041 1.00 96.00 88 THR A C 1
ATOM 695 O O . THR A 1 88 ? 3.863 13.971 -5.879 1.00 96.00 88 THR A O 1
ATOM 698 N N . ASP A 1 89 ? 4.759 15.574 -4.596 1.00 97.25 89 ASP A N 1
ATOM 699 C CA . ASP A 1 89 ? 6.153 15.305 -4.938 1.00 97.25 89 ASP A CA 1
ATOM 700 C C . ASP A 1 89 ? 6.629 13.978 -4.329 1.00 97.25 89 ASP A C 1
ATOM 702 O O . ASP A 1 89 ? 7.192 13.150 -5.047 1.00 97.25 89 ASP A O 1
ATOM 706 N N . MET A 1 90 ? 6.286 13.694 -3.067 1.00 97.69 90 MET A N 1
ATOM 707 C CA . MET A 1 90 ? 6.562 12.401 -2.421 1.00 97.69 90 MET A CA 1
ATOM 708 C C . MET A 1 90 ? 5.833 11.247 -3.104 1.00 97.69 90 MET A C 1
ATOM 710 O O . MET A 1 90 ? 6.399 10.173 -3.297 1.00 97.69 90 MET A O 1
ATOM 714 N N . ARG A 1 91 ? 4.606 11.477 -3.580 1.00 97.38 91 ARG A N 1
ATOM 715 C CA . ARG A 1 91 ? 3.878 10.510 -4.418 1.00 97.38 91 ARG A CA 1
ATOM 716 C C . ARG A 1 91 ? 4.639 10.151 -5.687 1.00 97.38 91 ARG A C 1
ATOM 718 O O . ARG A 1 91 ? 4.661 8.984 -6.085 1.00 97.38 91 ARG A O 1
ATOM 725 N N . THR A 1 92 ? 5.250 11.146 -6.317 1.00 97.50 92 THR A N 1
ATOM 726 C CA . THR A 1 92 ? 6.050 10.958 -7.528 1.00 97.50 92 THR A CA 1
ATOM 727 C C . THR A 1 92 ? 7.354 10.231 -7.209 1.00 97.50 92 THR A C 1
ATOM 729 O O . THR A 1 92 ? 7.682 9.260 -7.893 1.00 97.50 92 THR A O 1
ATOM 732 N N . ALA A 1 93 ? 8.044 10.625 -6.138 1.00 97.56 93 ALA A N 1
ATOM 733 C CA . ALA A 1 93 ? 9.270 9.979 -5.678 1.00 97.56 93 ALA A CA 1
ATOM 734 C C . ALA A 1 93 ? 9.038 8.494 -5.341 1.00 97.56 93 ALA A C 1
ATOM 736 O O . ALA A 1 93 ? 9.732 7.623 -5.867 1.00 97.56 93 ALA A O 1
ATOM 737 N N . LEU A 1 94 ? 7.979 8.181 -4.584 1.00 97.88 94 LEU A N 1
ATOM 738 C CA . LEU A 1 94 ? 7.599 6.808 -4.238 1.00 97.88 94 LEU A CA 1
ATOM 739 C C . LEU A 1 94 ? 7.297 5.952 -5.479 1.00 97.88 94 LEU A C 1
ATOM 741 O O . LEU A 1 94 ? 7.651 4.771 -5.545 1.00 97.88 94 LEU A O 1
ATOM 745 N N . ALA A 1 95 ? 6.647 6.542 -6.488 1.00 97.25 95 ALA A N 1
ATOM 746 C CA . ALA A 1 95 ? 6.357 5.864 -7.750 1.00 97.25 95 ALA A CA 1
ATOM 747 C C . ALA A 1 95 ? 7.631 5.542 -8.548 1.00 97.25 95 ALA A C 1
ATOM 749 O O . ALA A 1 95 ? 7.697 4.499 -9.201 1.00 97.25 95 ALA A O 1
ATOM 750 N N . GLN A 1 96 ? 8.618 6.439 -8.513 1.00 96.75 96 GLN A N 1
ATOM 751 C CA . GLN A 1 96 ? 9.852 6.347 -9.295 1.00 96.75 96 GLN A CA 1
ATOM 752 C C . GLN A 1 96 ? 10.960 5.542 -8.608 1.00 96.75 96 GLN A C 1
ATOM 754 O O . GLN A 1 96 ? 11.865 5.080 -9.305 1.00 96.75 96 GLN A O 1
ATOM 759 N N . GLY A 1 97 ? 10.889 5.342 -7.288 1.00 95.44 97 GLY A N 1
ATOM 760 C CA . GLY A 1 97 ? 11.893 4.603 -6.523 1.00 95.44 97 GLY A CA 1
ATOM 761 C C . GLY A 1 97 ? 12.108 3.188 -7.060 1.00 95.44 97 GLY A C 1
ATOM 762 O O . GLY A 1 97 ? 11.153 2.425 -7.229 1.00 95.44 97 GLY A O 1
ATOM 763 N N . LYS A 1 98 ? 13.363 2.836 -7.368 1.00 96.12 98 LYS A N 1
ATOM 764 C CA . LYS A 1 98 ? 13.739 1.561 -8.022 1.00 96.12 98 LYS A CA 1
ATOM 765 C C . LYS A 1 98 ? 14.389 0.549 -7.083 1.00 96.12 98 LYS A C 1
ATOM 767 O O . LYS A 1 98 ? 14.469 -0.622 -7.443 1.00 96.12 98 LYS A O 1
ATOM 772 N N . THR A 1 99 ? 14.838 0.995 -5.918 1.00 97.88 99 THR A N 1
ATOM 773 C CA . THR A 1 99 ? 15.514 0.188 -4.897 1.00 97.88 99 THR A CA 1
ATOM 774 C C . THR A 1 99 ? 14.751 0.278 -3.582 1.00 97.88 99 THR A C 1
ATOM 776 O O . THR A 1 99 ? 13.891 1.147 -3.429 1.00 97.88 99 THR A O 1
ATOM 779 N N . PHE A 1 100 ? 15.028 -0.634 -2.652 1.00 97.88 100 PHE A N 1
ATOM 780 C CA . PHE A 1 100 ? 14.408 -0.610 -1.328 1.00 97.88 100 PHE A CA 1
ATOM 781 C C . PHE A 1 100 ? 14.856 0.627 -0.539 1.00 97.88 100 PHE A C 1
ATOM 783 O O . PHE A 1 100 ? 14.032 1.333 0.029 1.00 97.88 100 PHE A O 1
ATOM 790 N N . GLU A 1 101 ? 16.138 0.952 -0.629 1.00 97.88 101 GLU A N 1
ATOM 791 C CA . GLU A 1 101 ? 16.809 2.099 -0.023 1.00 97.88 101 GLU A CA 1
ATOM 792 C C . GLU A 1 101 ? 16.174 3.409 -0.493 1.00 97.88 101 GLU A C 1
ATOM 794 O O . GLU A 1 101 ? 15.858 4.265 0.321 1.00 97.88 101 GLU A O 1
ATOM 799 N N . SER A 1 102 ? 15.851 3.514 -1.786 1.00 97.75 102 SER A N 1
ATOM 800 C CA . SER A 1 102 ? 15.123 4.667 -2.323 1.00 97.75 102 SER A CA 1
ATOM 801 C C . SER A 1 102 ? 13.716 4.808 -1.727 1.00 97.75 102 SER A C 1
ATOM 803 O O . SER A 1 102 ? 13.236 5.929 -1.585 1.00 97.75 102 SER A O 1
ATOM 805 N N . LEU A 1 103 ? 13.031 3.711 -1.376 1.00 98.00 103 LEU A N 1
ATOM 806 C CA . LEU A 1 103 ? 11.739 3.802 -0.683 1.00 98.00 103 LEU A CA 1
ATOM 807 C C . LEU A 1 103 ? 11.913 4.194 0.790 1.00 98.00 103 LEU A C 1
ATOM 809 O O . LEU A 1 103 ? 11.070 4.919 1.311 1.00 98.00 103 LEU A O 1
ATOM 813 N N . VAL A 1 104 ? 12.993 3.747 1.439 1.00 98.25 104 VAL A N 1
ATOM 814 C CA . VAL A 1 104 ? 13.350 4.151 2.808 1.00 98.25 104 VAL A CA 1
ATOM 815 C C . VAL A 1 104 ? 13.658 5.648 2.858 1.00 98.25 104 VAL A C 1
ATOM 817 O O . VAL A 1 104 ? 13.106 6.342 3.700 1.00 98.25 104 VAL A O 1
ATOM 820 N N . GLU A 1 105 ? 14.437 6.178 1.914 1.00 98.19 105 GLU A N 1
ATOM 821 C CA . GLU A 1 105 ? 14.709 7.621 1.802 1.00 98.19 105 GLU A CA 1
ATOM 822 C C . GLU A 1 105 ? 13.420 8.441 1.644 1.00 98.19 105 GLU A C 1
ATOM 824 O O . GLU A 1 105 ? 13.239 9.463 2.304 1.00 98.19 105 GLU A O 1
ATOM 829 N N . VAL A 1 106 ? 12.486 7.970 0.806 1.00 98.25 106 VAL A N 1
ATOM 830 C CA . VAL A 1 106 ? 11.163 8.599 0.662 1.00 98.25 106 VAL A CA 1
ATOM 831 C C . VAL A 1 106 ? 10.358 8.515 1.964 1.00 98.25 106 VAL A C 1
ATOM 833 O O . VAL A 1 106 ? 9.637 9.458 2.283 1.00 98.25 106 VAL A O 1
ATOM 836 N N . SER A 1 107 ? 10.478 7.416 2.716 1.00 98.00 107 SER A N 1
ATOM 837 C CA . SER A 1 107 ? 9.832 7.248 4.024 1.00 98.00 107 SER A CA 1
ATOM 838 C C . SER A 1 107 ? 10.336 8.256 5.045 1.00 98.00 107 SER A C 1
ATOM 840 O O . SER A 1 107 ? 9.527 8.930 5.676 1.00 98.00 107 SER A O 1
ATOM 842 N N . GLU A 1 108 ? 11.655 8.410 5.164 1.00 98.31 108 GLU A N 1
ATOM 843 C CA . GLU A 1 108 ? 12.270 9.357 6.100 1.00 98.31 108 GLU A CA 1
ATOM 844 C C . GLU A 1 108 ? 11.901 10.804 5.761 1.00 98.31 108 GLU A C 1
ATOM 846 O O . GLU A 1 108 ? 11.546 11.586 6.643 1.00 98.31 108 GLU A O 1
ATOM 851 N N . GLU A 1 109 ? 11.894 11.163 4.475 1.00 98.25 109 GLU A N 1
ATOM 852 C CA . GLU A 1 109 ? 11.483 12.504 4.052 1.00 98.25 109 GLU A CA 1
ATOM 853 C C . GLU A 1 109 ? 9.982 12.748 4.286 1.00 98.25 109 GLU A C 1
ATOM 855 O O . GLU A 1 109 ? 9.593 13.820 4.757 1.00 98.25 109 GLU A O 1
ATOM 860 N N . MET A 1 110 ? 9.124 11.757 4.015 1.00 97.88 110 MET A N 1
ATOM 861 C CA . MET A 1 110 ? 7.693 11.841 4.329 1.00 97.88 110 MET A CA 1
ATOM 862 C C . MET A 1 110 ? 7.466 11.997 5.839 1.00 97.88 110 MET A C 1
ATOM 864 O O . MET A 1 110 ? 6.670 12.840 6.257 1.00 97.88 110 MET A O 1
ATOM 868 N N . LYS A 1 111 ? 8.182 11.219 6.656 1.00 98.06 111 LYS A N 1
ATOM 869 C CA . LYS A 1 111 ? 8.155 11.283 8.120 1.00 98.06 111 LYS A CA 1
ATOM 870 C C . LYS A 1 111 ? 8.559 12.661 8.623 1.00 98.06 111 LYS A C 1
ATOM 872 O O . LYS A 1 111 ? 7.793 13.256 9.376 1.00 98.06 111 LYS A O 1
ATOM 877 N N . ARG A 1 112 ? 9.687 13.203 8.154 1.00 98.31 112 ARG A N 1
ATOM 878 C CA . ARG A 1 112 ? 10.162 14.547 8.517 1.00 98.31 112 ARG A CA 1
ATOM 879 C C . ARG A 1 112 ? 9.086 15.607 8.271 1.00 98.31 112 ARG A C 1
ATOM 881 O O . ARG A 1 112 ? 8.771 16.379 9.171 1.00 98.31 112 ARG A O 1
ATOM 888 N N . ARG A 1 113 ? 8.471 15.609 7.082 1.00 97.12 113 ARG A N 1
ATOM 889 C CA . ARG A 1 113 ? 7.401 16.564 6.730 1.00 97.12 113 ARG A CA 1
ATOM 890 C C . ARG A 1 113 ? 6.172 16.415 7.616 1.00 97.12 113 ARG A C 1
ATOM 892 O O . ARG A 1 113 ? 5.669 17.406 8.132 1.00 97.12 113 ARG A O 1
ATOM 899 N N . CYS A 1 114 ? 5.716 15.182 7.824 1.00 96.25 114 CYS A N 1
ATOM 900 C CA . CYS A 1 114 ? 4.557 14.919 8.670 1.00 96.25 114 CYS A CA 1
ATOM 901 C C . CYS A 1 114 ? 4.817 15.324 10.133 1.00 96.25 114 CYS A C 1
ATOM 903 O O . CYS A 1 114 ? 3.924 15.865 10.774 1.00 96.25 114 CYS A O 1
ATOM 905 N N . GLN A 1 115 ? 6.030 15.119 10.656 1.00 96.88 115 GLN A N 1
ATOM 906 C CA . GLN A 1 115 ? 6.414 15.530 12.014 1.00 96.88 115 GLN A CA 1
ATOM 907 C C . GLN A 1 115 ? 6.513 17.053 12.162 1.00 96.88 115 GLN A C 1
ATOM 909 O O . GLN A 1 115 ? 6.065 17.611 13.166 1.00 96.88 115 GLN A O 1
ATOM 914 N N . GLU A 1 116 ? 7.061 17.743 11.159 1.00 95.81 116 GLU A N 1
ATOM 915 C CA . GLU A 1 116 ? 7.090 19.209 11.118 1.00 95.81 116 GLU A CA 1
ATOM 916 C C . GLU A 1 116 ? 5.682 19.799 11.094 1.00 95.81 116 GLU A C 1
ATOM 918 O O . GLU A 1 116 ? 5.422 20.807 11.750 1.00 95.81 116 GLU A O 1
ATOM 923 N N . GLU A 1 117 ? 4.761 19.179 10.358 1.00 94.12 117 GLU A N 1
ATOM 924 C CA . GLU A 1 117 ? 3.358 19.586 10.338 1.00 94.12 117 GLU A CA 1
ATOM 925 C C . GLU A 1 117 ? 2.648 19.280 11.652 1.00 94.12 117 GLU A C 1
ATOM 927 O O . GLU A 1 117 ? 1.995 20.174 12.186 1.00 94.12 117 GLU A O 1
ATOM 932 N N . ALA A 1 118 ? 2.863 18.096 12.226 1.00 94.06 118 ALA A N 1
ATOM 933 C CA . ALA A 1 118 ? 2.328 17.705 13.529 1.00 94.06 118 ALA A CA 1
ATOM 934 C C . ALA A 1 118 ? 2.813 18.603 14.682 1.00 94.06 118 ALA A C 1
ATOM 936 O O . ALA A 1 118 ? 2.116 18.754 15.680 1.00 94.06 118 ALA A O 1
ATOM 937 N N . SER A 1 119 ? 3.985 19.231 14.547 1.00 94.25 119 SER A N 1
ATOM 938 C CA . SER A 1 119 ? 4.544 20.131 15.566 1.00 94.25 119 SER A CA 1
ATOM 939 C C . SER A 1 119 ? 3.932 21.540 15.546 1.00 94.25 119 SER A C 1
ATOM 941 O O . SER A 1 119 ? 4.183 22.337 16.452 1.00 94.25 119 SER A O 1
ATOM 943 N N . LYS A 1 120 ? 3.158 21.896 14.511 1.00 93.38 120 LYS A N 1
ATOM 944 C CA . LYS A 1 120 ? 2.572 23.239 14.381 1.00 93.38 120 LYS A CA 1
ATOM 945 C C . LYS A 1 120 ? 1.392 23.420 15.348 1.00 93.38 120 LYS A C 1
ATOM 947 O O . LYS A 1 120 ? 0.630 22.486 15.591 1.00 93.38 120 LYS A O 1
ATOM 952 N N . PRO A 1 121 ? 1.166 24.638 15.871 1.00 87.44 121 PRO A N 1
ATOM 953 C CA . PRO A 1 121 ? -0.011 24.910 16.688 1.00 87.44 121 PRO A CA 1
ATOM 954 C C . PRO A 1 121 ? -1.291 24.703 15.866 1.00 87.44 121 PRO A C 1
ATOM 956 O O . PRO A 1 121 ? -1.445 25.277 14.789 1.00 87.44 121 PRO A O 1
ATOM 959 N N . GLY A 1 122 ? -2.212 23.884 16.382 1.00 85.12 122 GLY A N 1
ATOM 960 C CA . GLY A 1 122 ? -3.459 23.530 15.696 1.00 85.12 122 GLY A CA 1
ATOM 961 C C . GLY A 1 122 ? -3.348 22.360 14.712 1.00 85.12 122 GLY A C 1
ATOM 962 O O . GLY A 1 122 ? -4.314 22.093 14.004 1.00 85.12 122 GLY A O 1
ATOM 963 N N . ALA A 1 123 ? -2.217 21.651 14.680 1.00 84.38 123 ALA A N 1
ATOM 964 C CA . ALA A 1 123 ? -2.007 20.501 13.803 1.00 84.38 123 ALA A CA 1
ATOM 965 C C . ALA A 1 123 ? -2.975 19.333 14.061 1.00 84.38 123 ALA A C 1
ATOM 967 O O . ALA A 1 123 ? -3.265 18.574 13.146 1.00 84.38 123 ALA A O 1
ATOM 968 N N . ASP A 1 124 ? -3.549 19.227 15.262 1.00 83.38 124 ASP A N 1
ATOM 969 C CA . ASP A 1 124 ? -4.546 18.197 15.592 1.00 83.38 124 ASP A CA 1
ATOM 970 C C . ASP A 1 124 ? -5.868 18.348 14.815 1.00 83.38 124 ASP A C 1
ATOM 972 O O . ASP A 1 124 ? -6.744 17.484 14.895 1.00 83.38 124 ASP A O 1
ATOM 976 N N . GLN A 1 125 ? -6.043 19.447 14.072 1.00 84.75 125 GLN A N 1
ATOM 977 C CA . GLN A 1 125 ? -7.248 19.680 13.291 1.00 84.75 125 GLN A CA 1
ATOM 978 C C . GLN A 1 125 ? -7.335 18.745 12.077 1.00 84.75 125 GLN A C 1
ATOM 980 O O . GLN A 1 125 ? -6.337 18.505 11.390 1.00 84.75 125 GLN A O 1
ATOM 985 N N . PRO A 1 126 ? -8.539 18.250 11.751 1.00 87.12 126 PRO A N 1
ATOM 986 C CA . PRO A 1 126 ? -8.703 17.373 10.607 1.00 87.12 126 PRO A CA 1
ATOM 987 C C . PRO A 1 126 ? -8.350 18.058 9.279 1.00 87.12 126 PRO A C 1
ATOM 989 O O . PRO A 1 126 ? -8.574 19.254 9.092 1.00 87.12 126 PRO A O 1
ATOM 992 N N . THR A 1 127 ? -7.799 17.294 8.335 1.00 82.69 127 THR A N 1
ATOM 993 C CA . THR A 1 1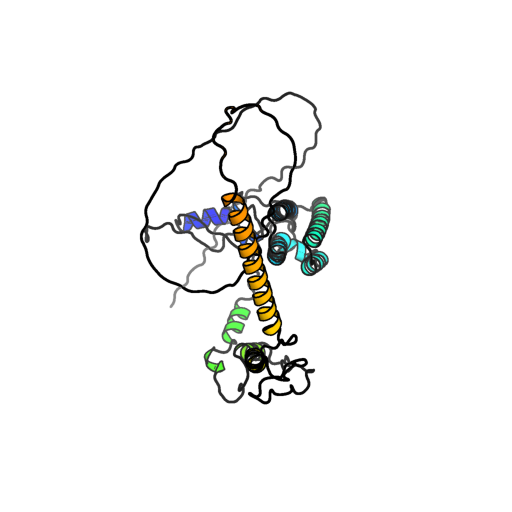27 ? -7.362 17.814 7.028 1.00 82.69 127 THR A CA 1
ATOM 994 C C . THR A 1 127 ? -8.379 17.476 5.939 1.00 82.69 127 THR A C 1
ATOM 996 O O . THR A 1 127 ? -8.740 16.318 5.824 1.00 82.69 127 THR A O 1
ATOM 999 N N . ASN A 1 128 ? -8.787 18.421 5.081 1.00 75.69 128 ASN A N 1
ATOM 1000 C CA . ASN A 1 128 ? -9.588 18.157 3.864 1.00 75.69 128 ASN A CA 1
ATOM 1001 C C . ASN A 1 128 ? -10.761 17.164 4.062 1.00 75.69 128 ASN A C 1
ATOM 1003 O O . ASN A 1 128 ? -10.779 16.096 3.448 1.00 75.69 128 ASN A O 1
ATOM 1007 N N . ASP A 1 129 ? -11.712 17.507 4.938 1.00 81.50 129 ASP A N 1
ATOM 1008 C CA . ASP A 1 129 ? -12.906 16.702 5.275 1.00 81.50 129 ASP A CA 1
ATOM 1009 C C . ASP A 1 129 ? -12.625 15.308 5.875 1.00 81.50 129 ASP A C 1
ATOM 1011 O O . ASP A 1 129 ? -13.535 14.487 6.025 1.00 81.50 129 ASP A O 1
ATOM 1015 N N . LEU A 1 130 ? -11.372 15.015 6.230 1.00 87.00 130 LEU A N 1
ATOM 1016 C CA . LEU A 1 130 ? -11.009 13.800 6.951 1.00 87.00 130 LEU A CA 1
ATOM 1017 C C . LEU A 1 130 ? -11.420 13.906 8.426 1.00 87.00 130 LEU A C 1
ATOM 1019 O O . LEU A 1 130 ? -11.570 15.011 8.938 1.00 87.00 130 LEU A O 1
ATOM 1023 N N . PRO A 1 131 ? -11.595 12.777 9.134 1.00 89.88 131 PRO A N 1
ATOM 1024 C CA . PRO A 1 131 ? -11.828 12.781 10.578 1.00 89.88 131 PRO A CA 1
ATOM 1025 C C . PRO A 1 131 ? -10.570 13.107 11.397 1.00 89.88 131 PRO A C 1
ATOM 1027 O O . PRO A 1 131 ? -10.692 13.592 12.519 1.00 89.88 131 PRO A O 1
ATOM 1030 N N . PHE A 1 132 ? -9.375 12.862 10.853 1.00 93.62 132 PHE A N 1
ATOM 1031 C CA . PHE A 1 132 ? -8.095 13.117 11.516 1.00 93.62 132 PHE A CA 1
ATOM 1032 C C . PHE A 1 132 ? -7.133 13.879 10.595 1.00 93.62 132 PHE A C 1
ATOM 1034 O O . PHE A 1 132 ? -7.324 13.874 9.370 1.00 93.62 132 PHE A O 1
ATOM 1041 N N . PRO A 1 133 ? -6.069 14.497 11.142 1.00 95.81 133 PRO A N 1
ATOM 1042 C CA . PRO A 1 133 ? -4.983 15.022 10.327 1.00 95.81 133 PRO A CA 1
ATOM 1043 C C . PRO A 1 133 ? -4.449 13.968 9.351 1.00 95.81 133 PRO A C 1
ATOM 1045 O O . PRO A 1 133 ? -4.444 12.773 9.654 1.00 95.81 133 PRO A O 1
ATOM 1048 N N . HIS A 1 134 ? -3.993 14.382 8.170 1.00 95.56 134 HIS A N 1
ATOM 1049 C CA . HIS A 1 134 ? -3.641 13.441 7.098 1.00 95.56 134 HIS A CA 1
ATOM 1050 C C . HIS A 1 134 ? -2.528 12.442 7.462 1.00 95.56 134 HIS A C 1
ATOM 1052 O O . HIS A 1 134 ? -2.416 11.397 6.821 1.00 95.56 134 HIS A O 1
ATOM 1058 N N . TRP A 1 135 ? -1.700 12.770 8.458 1.00 96.12 135 TRP A N 1
ATOM 1059 C CA . TRP A 1 135 ? -0.613 11.931 8.956 1.00 96.12 135 TRP A CA 1
ATOM 1060 C C . TRP A 1 135 ? -1.039 10.937 10.040 1.00 96.12 135 TRP A C 1
ATOM 1062 O O . TRP A 1 135 ? -0.200 10.192 10.538 1.00 96.12 135 TRP A O 1
ATOM 1072 N N . ILE A 1 136 ? -2.316 10.901 10.411 1.00 97.50 136 ILE A N 1
ATOM 1073 C CA . ILE A 1 136 ? -2.884 9.886 11.297 1.00 97.50 136 ILE A CA 1
ATOM 1074 C C . ILE A 1 136 ? -3.478 8.760 10.448 1.00 97.50 136 ILE A C 1
ATOM 1076 O O . ILE A 1 136 ? -4.213 9.020 9.489 1.00 97.50 136 ILE A O 1
ATOM 1080 N N . CYS A 1 137 ? -3.166 7.507 10.798 1.00 97.12 137 CYS A N 1
ATOM 1081 C CA . CYS A 1 137 ? -3.733 6.333 10.136 1.00 97.12 137 CYS A CA 1
ATOM 1082 C C . CYS A 1 137 ? -5.257 6.362 10.251 1.00 97.12 137 CYS A C 1
ATOM 1084 O O . CYS A 1 137 ? -5.807 6.355 11.351 1.00 97.12 137 CYS A O 1
ATOM 1086 N N . GLN A 1 138 ? -5.948 6.380 9.116 1.00 94.31 138 GLN A N 1
ATOM 1087 C CA . GLN A 1 138 ? -7.400 6.499 9.086 1.00 94.31 138 GLN A CA 1
ATOM 1088 C C . GLN A 1 138 ? -8.001 5.793 7.868 1.00 94.31 138 GLN A C 1
ATOM 1090 O O . GLN A 1 138 ? -7.325 5.641 6.849 1.00 94.31 138 GLN A O 1
ATOM 1095 N N . PRO A 1 139 ? -9.258 5.323 7.945 1.00 92.19 139 PRO A N 1
ATOM 1096 C CA . PRO A 1 139 ? -9.839 4.515 6.881 1.00 92.19 139 PRO A CA 1
ATOM 1097 C C . PRO A 1 139 ? -10.080 5.319 5.600 1.00 92.19 139 PRO A C 1
ATOM 1099 O O . PRO A 1 139 ? -10.687 6.388 5.624 1.00 92.19 139 PRO A O 1
ATOM 1102 N N . TYR A 1 140 ? -9.717 4.748 4.451 1.00 90.75 140 TYR A N 1
ATOM 1103 C CA . TYR A 1 140 ? -10.072 5.329 3.161 1.00 90.75 140 TYR A CA 1
ATOM 1104 C C . TYR A 1 140 ? -11.524 5.024 2.786 1.00 90.75 140 TYR A C 1
ATOM 1106 O O . TYR A 1 140 ? -11.882 3.896 2.425 1.00 90.75 140 TYR A O 1
ATOM 1114 N N . ILE A 1 141 ? -12.354 6.064 2.779 1.00 87.94 141 ILE A N 1
ATOM 1115 C CA . ILE A 1 141 ? -13.703 6.005 2.222 1.00 87.94 141 ILE A CA 1
ATOM 1116 C C . ILE A 1 141 ? -13.626 6.415 0.755 1.00 87.94 141 ILE A C 1
ATOM 1118 O O . ILE A 1 141 ? -13.364 7.568 0.419 1.00 87.94 141 ILE A O 1
ATOM 1122 N N . ARG A 1 142 ? -13.878 5.461 -0.147 1.00 83.25 142 ARG A N 1
ATOM 1123 C CA . ARG A 1 142 ? -13.964 5.759 -1.579 1.00 83.25 142 ARG A CA 1
ATOM 1124 C C . ARG A 1 142 ? -15.117 6.744 -1.815 1.00 83.25 142 ARG A C 1
ATOM 1126 O O . ARG A 1 142 ? -16.263 6.359 -1.556 1.00 83.25 142 ARG A O 1
ATOM 1133 N N . PRO A 1 143 ? -14.863 7.929 -2.401 1.00 79.69 143 PRO A N 1
ATOM 1134 C CA . PRO A 1 143 ? -15.933 8.821 -2.816 1.00 79.69 143 PRO A CA 1
ATOM 1135 C C . PRO A 1 143 ? -16.874 8.069 -3.755 1.00 79.69 143 PRO A C 1
ATOM 1137 O O . PRO A 1 143 ? -16.453 7.515 -4.780 1.00 79.69 143 PRO A O 1
ATOM 1140 N N . ARG A 1 144 ? -18.151 7.985 -3.387 1.00 67.81 144 ARG A N 1
ATOM 1141 C CA . ARG A 1 144 ? -19.176 7.513 -4.314 1.00 67.81 144 ARG A CA 1
ATOM 1142 C C . ARG A 1 144 ? -19.400 8.671 -5.283 1.00 67.81 144 ARG A C 1
ATOM 1144 O O . ARG A 1 144 ? -19.881 9.713 -4.864 1.00 67.81 144 ARG A O 1
ATOM 1151 N N . GLY A 1 145 ? -18.988 8.511 -6.544 1.00 64.50 145 GLY A N 1
ATOM 1152 C CA . GLY A 1 145 ? -19.401 9.445 -7.600 1.00 64.50 145 GLY A CA 1
ATOM 1153 C C . GLY A 1 145 ? -20.929 9.540 -7.653 1.00 64.50 145 GLY A C 1
ATOM 1154 O O . GLY A 1 145 ? -21.595 8.648 -7.112 1.00 64.50 145 GLY A O 1
ATOM 1155 N N . ASP A 1 146 ? -21.468 10.588 -8.286 1.00 68.19 146 ASP A N 1
ATOM 1156 C CA . ASP A 1 146 ? -22.916 10.796 -8.371 1.00 68.19 146 ASP A CA 1
ATOM 1157 C C . ASP A 1 146 ? -23.587 9.489 -8.818 1.00 68.19 146 ASP A C 1
ATOM 1159 O O . ASP A 1 146 ? -23.241 8.878 -9.838 1.00 68.19 146 ASP A O 1
ATOM 1163 N N . GLN A 1 147 ? -24.506 9.001 -7.986 1.00 66.06 147 GLN A N 1
ATOM 1164 C CA . GLN A 1 147 ? -25.201 7.749 -8.231 1.00 66.06 147 GLN A CA 1
ATOM 1165 C C . GLN A 1 147 ? -25.908 7.781 -9.593 1.00 66.06 147 GLN A C 1
ATOM 1167 O O . GLN A 1 147 ? -25.897 6.772 -10.301 1.00 66.06 147 GLN A O 1
ATOM 1172 N N . LYS A 1 148 ? -26.412 8.952 -10.005 1.00 67.06 148 LYS A N 1
ATOM 1173 C CA . LYS A 1 148 ? -27.028 9.172 -11.316 1.00 67.06 148 LYS A CA 1
ATOM 1174 C C . LYS A 1 148 ? -26.016 9.036 -12.444 1.00 67.06 148 LYS A C 1
ATOM 1176 O O . LYS A 1 148 ? -26.297 8.326 -13.405 1.00 67.06 148 LYS A O 1
ATOM 1181 N N . GLU A 1 149 ? -24.825 9.617 -12.310 1.00 70.50 149 GLU A N 1
ATOM 1182 C CA . GLU A 1 149 ? -23.754 9.468 -13.305 1.00 70.50 149 GLU A CA 1
ATOM 1183 C C . GLU A 1 149 ? -23.313 8.008 -13.440 1.00 70.50 149 GLU A C 1
ATOM 1185 O O . GLU A 1 149 ? -23.077 7.519 -14.545 1.00 70.50 149 GLU A O 1
ATOM 1190 N N . ARG A 1 150 ? -23.237 7.266 -12.330 1.00 67.31 150 ARG A N 1
ATOM 1191 C CA . ARG A 1 150 ? -22.848 5.850 -12.352 1.00 67.31 150 ARG A CA 1
ATOM 1192 C C . ARG A 1 150 ? -23.930 4.960 -12.959 1.00 67.31 150 ARG A C 1
ATOM 1194 O O . ARG A 1 150 ? -23.604 4.027 -13.697 1.00 67.31 150 ARG A O 1
ATOM 1201 N N . GLU A 1 151 ? -25.196 5.218 -12.647 1.00 71.81 151 GLU A N 1
ATOM 1202 C CA . GLU A 1 151 ? -26.340 4.529 -13.247 1.00 71.81 151 GLU A CA 1
ATOM 1203 C C . GLU A 1 151 ? -26.456 4.845 -14.738 1.00 71.81 151 GLU A C 1
ATOM 1205 O O . GLU A 1 151 ? -26.644 3.927 -15.537 1.00 71.81 151 GLU A O 1
ATOM 1210 N N . GLN A 1 152 ? -26.256 6.103 -15.131 1.00 72.88 152 GLN A N 1
ATOM 1211 C CA . GLN A 1 152 ? -26.224 6.531 -16.525 1.00 72.88 152 GLN A CA 1
ATOM 1212 C C . GLN A 1 152 ? -25.052 5.896 -17.280 1.00 72.88 152 GLN A C 1
ATOM 1214 O O . GLN A 1 152 ? -25.276 5.251 -18.299 1.00 72.88 152 GLN A O 1
ATOM 1219 N N . ALA A 1 153 ? -23.833 5.923 -16.737 1.00 67.62 153 ALA A N 1
ATOM 1220 C CA . ALA A 1 153 ? -22.673 5.266 -17.342 1.00 67.62 153 ALA A CA 1
ATOM 1221 C C . ALA A 1 153 ? -22.828 3.735 -17.442 1.00 67.62 153 ALA A C 1
ATOM 1223 O O . ALA A 1 153 ? -22.267 3.107 -18.343 1.00 67.62 153 ALA A O 1
ATOM 1224 N N . ASN A 1 154 ? -23.573 3.107 -16.524 1.00 70.19 154 ASN A N 1
ATOM 1225 C CA . ASN A 1 154 ? -23.923 1.688 -16.620 1.00 70.19 154 ASN A CA 1
ATOM 1226 C C . ASN A 1 154 ? -25.013 1.422 -17.670 1.00 70.19 154 ASN A C 1
ATOM 1228 O O . ASN A 1 154 ? -24.921 0.402 -18.352 1.00 70.19 154 ASN A O 1
ATOM 1232 N N . LYS A 1 155 ? -26.001 2.315 -17.822 1.00 70.94 155 LYS A N 1
ATOM 1233 C CA . LYS A 1 155 ? -27.043 2.247 -18.866 1.00 70.94 155 LYS A CA 1
ATOM 1234 C C . LYS A 1 155 ? -26.469 2.485 -20.265 1.00 70.94 155 LYS A C 1
ATOM 1236 O O . LYS A 1 155 ? -26.825 1.774 -21.196 1.00 70.94 155 LYS A O 1
ATOM 1241 N N . GLU A 1 156 ? -25.537 3.424 -20.400 1.00 68.62 156 GLU A N 1
ATOM 1242 C CA . GLU A 1 156 ? -24.822 3.739 -21.644 1.00 68.62 156 GLU A CA 1
ATOM 1243 C C . GLU A 1 156 ? -23.761 2.686 -22.002 1.00 68.62 156 GLU A C 1
ATOM 1245 O O . GLU A 1 156 ? -23.206 2.688 -23.102 1.00 68.62 156 GLU A O 1
ATOM 1250 N N . ARG A 1 157 ? -23.460 1.752 -21.089 1.00 64.25 157 ARG A N 1
ATOM 1251 C CA . ARG A 1 157 ? -22.481 0.694 -21.331 1.00 64.25 157 ARG A CA 1
ATOM 1252 C C . ARG A 1 157 ? -23.071 -0.325 -22.313 1.00 64.25 157 ARG A C 1
ATOM 1254 O O . ARG A 1 157 ? -24.024 -1.020 -21.959 1.00 64.25 157 ARG A O 1
ATOM 1261 N N . PRO A 1 158 ? -22.493 -0.499 -23.515 1.00 59.00 158 PRO A N 1
ATOM 1262 C CA . PRO A 1 158 ? -23.086 -1.377 -24.510 1.00 59.00 158 PRO A CA 1
ATOM 1263 C C . PRO A 1 158 ? -23.128 -2.830 -24.004 1.00 59.00 158 PRO A C 1
ATOM 1265 O O . PRO A 1 158 ? -22.144 -3.320 -23.424 1.00 59.00 158 PRO A O 1
ATOM 1268 N N . PRO A 1 159 ? -24.248 -3.550 -24.210 1.00 58.69 159 PRO A N 1
ATOM 1269 C CA . PRO A 1 159 ? -24.400 -4.918 -23.740 1.00 58.69 159 PRO A CA 1
ATOM 1270 C C . PRO A 1 159 ? -23.359 -5.832 -24.395 1.00 58.69 159 PRO A C 1
ATOM 1272 O O . PRO A 1 159 ? -23.083 -5.742 -25.591 1.00 58.69 159 PRO A O 1
ATOM 1275 N N . LYS A 1 160 ? -22.805 -6.775 -23.616 1.00 55.84 160 LYS A N 1
ATOM 1276 C CA . LYS A 1 160 ? -21.747 -7.716 -24.055 1.00 55.84 160 LYS A CA 1
ATOM 1277 C C . LYS A 1 160 ? -22.073 -8.470 -25.358 1.00 55.84 160 LYS A C 1
ATOM 1279 O O . LYS A 1 160 ? -21.147 -8.954 -26.001 1.00 55.84 160 LYS A O 1
ATOM 1284 N N . ARG A 1 161 ? -23.352 -8.573 -25.738 1.00 52.84 161 ARG A N 1
ATOM 1285 C CA . ARG A 1 161 ? -23.828 -9.241 -26.961 1.00 52.84 161 ARG A CA 1
ATOM 1286 C C . ARG A 1 161 ? -23.520 -8.462 -28.254 1.00 52.84 161 ARG A C 1
ATOM 1288 O O . ARG A 1 161 ? -23.337 -9.096 -29.282 1.00 52.84 161 ARG A O 1
ATOM 1295 N N . HIS A 1 162 ? -23.349 -7.137 -28.202 1.00 52.44 162 HIS A N 1
ATOM 1296 C CA . HIS A 1 162 ? -23.018 -6.307 -29.379 1.00 52.44 162 HIS A CA 1
ATOM 1297 C C . HIS A 1 162 ? -21.553 -6.423 -29.854 1.00 52.44 162 HIS A C 1
ATOM 1299 O O . HIS A 1 162 ? -21.185 -5.851 -30.874 1.00 52.44 162 HIS A O 1
ATOM 1305 N N . LEU A 1 163 ? -20.697 -7.168 -29.142 1.00 51.56 163 LEU A N 1
ATOM 1306 C CA . LEU A 1 163 ? -19.275 -7.350 -29.482 1.00 51.56 163 LEU A CA 1
ATOM 1307 C C . LEU A 1 163 ? -19.007 -8.367 -30.611 1.00 51.56 163 LEU A C 1
ATOM 1309 O O . LEU A 1 163 ? -17.849 -8.531 -30.984 1.00 51.56 163 LEU A O 1
ATOM 1313 N N . ASN A 1 164 ? -20.043 -9.037 -31.127 1.00 49.25 164 ASN A N 1
ATOM 1314 C CA . ASN A 1 164 ? -19.948 -10.089 -32.147 1.00 49.25 164 ASN A CA 1
ATOM 1315 C C . ASN A 1 164 ? -20.595 -9.692 -33.498 1.00 49.25 164 ASN A C 1
ATOM 1317 O O . ASN A 1 164 ? -20.959 -10.572 -34.265 1.00 49.25 164 ASN A O 1
ATOM 1321 N N . GLN A 1 165 ? -20.799 -8.402 -33.807 1.00 54.09 165 GLN A N 1
ATOM 1322 C CA . GLN A 1 165 ? -21.258 -8.016 -35.153 1.00 54.09 165 GLN A CA 1
ATOM 1323 C C . GLN A 1 165 ? -20.088 -8.089 -36.147 1.00 54.09 165 GLN A C 1
ATOM 1325 O O . GLN A 1 165 ? -19.120 -7.333 -36.044 1.00 54.09 165 GLN A O 1
ATOM 1330 N N . GLU A 1 166 ? -20.187 -9.035 -37.082 1.00 49.50 166 GLU A N 1
ATOM 1331 C CA . GLU A 1 166 ? -19.108 -9.538 -37.947 1.00 49.50 166 GLU A CA 1
ATOM 1332 C C . GLU A 1 166 ? -18.681 -8.600 -39.096 1.00 49.50 166 GLU A C 1
ATOM 1334 O O . GLU A 1 166 ? -17.845 -8.976 -39.908 1.00 49.50 166 GLU A O 1
ATOM 1339 N N . GLY A 1 167 ? -19.177 -7.360 -39.159 1.00 56.66 167 GLY A N 1
ATOM 1340 C CA . GLY A 1 167 ? -18.838 -6.424 -40.245 1.00 56.66 167 GLY A CA 1
ATOM 1341 C C . GLY A 1 167 ? -17.697 -5.450 -39.930 1.00 56.66 167 GLY A C 1
ATOM 1342 O O . GLY A 1 167 ? -16.739 -5.337 -40.686 1.00 56.66 167 GLY A O 1
ATOM 1343 N N . GLU A 1 168 ? -17.775 -4.737 -38.800 1.00 53.03 168 GLU A N 1
ATOM 1344 C CA . GLU A 1 168 ? -16.915 -3.562 -38.536 1.00 53.03 168 GLU A CA 1
ATOM 1345 C C . GLU A 1 168 ? -15.737 -3.821 -37.581 1.00 53.03 168 GLU A C 1
ATOM 1347 O O . GLU A 1 168 ? -14.860 -2.972 -37.418 1.00 53.03 168 GLU A O 1
ATOM 1352 N N . ASN A 1 169 ? -15.703 -4.985 -36.926 1.00 53.44 169 ASN A N 1
ATOM 1353 C CA . ASN A 1 169 ? -14.700 -5.330 -35.907 1.00 53.44 169 ASN A CA 1
ATOM 1354 C C . ASN A 1 169 ? -13.796 -6.508 -36.307 1.00 53.44 169 ASN A C 1
ATOM 1356 O O . ASN A 1 169 ? -13.102 -7.069 -35.452 1.00 53.44 169 ASN A O 1
ATOM 1360 N N . ALA A 1 170 ? -13.793 -6.890 -37.587 1.00 53.62 170 ALA A N 1
ATOM 1361 C CA . ALA A 1 170 ? -12.954 -7.969 -38.096 1.00 53.62 170 ALA A CA 1
ATOM 1362 C C . ALA A 1 170 ? -11.468 -7.695 -37.780 1.00 53.62 170 ALA A C 1
ATOM 1364 O O . ALA A 1 170 ? -10.915 -6.657 -38.139 1.00 53.62 170 ALA A O 1
ATOM 1365 N N . GLY A 1 171 ? -10.827 -8.615 -37.052 1.00 61.50 171 GLY A N 1
ATOM 1366 C CA . GLY A 1 171 ? -9.411 -8.525 -36.672 1.00 61.50 171 GLY A CA 1
ATOM 1367 C C . GLY A 1 171 ? -9.099 -7.805 -35.350 1.00 61.50 171 GLY A C 1
ATOM 1368 O O . GLY A 1 171 ? -7.939 -7.793 -34.937 1.00 61.50 171 GLY A O 1
ATOM 1369 N N . LEU A 1 172 ? -10.089 -7.249 -34.638 1.00 64.06 172 LEU A N 1
ATOM 1370 C CA . LEU A 1 172 ? -9.876 -6.628 -33.323 1.00 64.06 172 LEU A CA 1
ATOM 1371 C C . LEU A 1 172 ? -10.186 -7.598 -32.175 1.00 64.06 172 LEU A C 1
ATOM 1373 O O . LEU A 1 172 ? -11.233 -8.237 -32.117 1.00 64.06 172 LEU A O 1
ATOM 1377 N N . SER A 1 173 ? -9.295 -7.661 -31.184 1.00 65.56 173 SER A N 1
ATOM 1378 C CA . SER A 1 173 ? -9.544 -8.415 -29.952 1.00 65.56 173 SER A CA 1
ATOM 1379 C C . SER A 1 173 ? -10.698 -7.808 -29.145 1.00 65.56 173 SER A C 1
ATOM 1381 O O . SER A 1 173 ? -10.908 -6.591 -29.123 1.00 65.56 173 SER A O 1
ATOM 1383 N N . ARG A 1 174 ? -11.380 -8.641 -28.346 1.00 64.31 174 ARG A N 1
ATOM 1384 C CA . ARG A 1 174 ? -12.438 -8.206 -27.409 1.00 64.31 174 ARG A CA 1
ATOM 1385 C C . ARG A 1 174 ? -12.025 -7.028 -26.517 1.00 64.31 174 ARG A C 1
ATOM 1387 O O . ARG A 1 174 ? -12.869 -6.222 -26.132 1.00 64.31 174 ARG A O 1
ATOM 1394 N N . ASN A 1 175 ? -10.741 -6.912 -26.174 1.00 64.50 175 ASN A N 1
ATOM 1395 C CA . ASN A 1 175 ? -10.225 -5.811 -25.360 1.00 64.50 175 ASN A CA 1
ATOM 1396 C C . ASN A 1 175 ? -10.006 -4.524 -26.168 1.00 64.50 175 ASN A C 1
ATOM 1398 O O . ASN A 1 175 ? -10.218 -3.439 -25.626 1.00 64.50 175 ASN A O 1
ATOM 1402 N N . GLN A 1 176 ? -9.632 -4.627 -27.445 1.00 68.81 176 GLN A N 1
ATOM 1403 C CA . GLN A 1 176 ? -9.512 -3.482 -28.354 1.00 68.81 176 GLN A CA 1
ATOM 1404 C C . GLN A 1 176 ? -10.883 -2.889 -28.683 1.00 68.81 176 GLN A C 1
ATOM 1406 O O . GLN A 1 176 ? -11.045 -1.678 -28.563 1.00 68.81 176 GLN A O 1
ATOM 1411 N N . ILE A 1 177 ? -11.887 -3.726 -28.962 1.00 69.06 177 ILE A N 1
ATOM 1412 C CA . ILE A 1 177 ? -13.269 -3.275 -29.205 1.00 69.06 177 ILE A CA 1
ATOM 1413 C C . ILE A 1 177 ? -13.811 -2.542 -27.966 1.00 69.06 177 ILE A C 1
ATOM 1415 O O . ILE A 1 177 ? -14.284 -1.411 -28.054 1.00 69.06 177 ILE A O 1
ATOM 1419 N N . LYS A 1 178 ? -13.627 -3.121 -26.769 1.00 70.06 178 LYS A N 1
ATOM 1420 C CA . LYS A 1 178 ? -14.006 -2.485 -25.494 1.00 70.06 178 LYS A CA 1
ATOM 1421 C C . LYS A 1 178 ? -13.271 -1.170 -25.221 1.00 70.06 178 LYS A C 1
ATOM 1423 O O . LYS A 1 178 ? -13.839 -0.284 -24.589 1.00 70.06 178 LYS A O 1
ATOM 1428 N N . ARG A 1 179 ? -11.999 -1.047 -25.616 1.00 68.25 179 ARG A N 1
ATOM 1429 C CA . ARG A 1 179 ? -11.230 0.202 -25.469 1.00 68.25 179 ARG A CA 1
ATOM 1430 C C . ARG A 1 179 ? -11.699 1.263 -26.461 1.00 68.25 179 ARG A C 1
ATOM 1432 O O . ARG A 1 179 ? -11.855 2.403 -26.047 1.00 68.25 179 ARG A O 1
ATOM 1439 N N . ARG A 1 180 ? -11.980 0.885 -27.709 1.00 68.62 180 ARG A N 1
ATOM 1440 C CA . ARG A 1 180 ? -12.500 1.775 -28.755 1.00 68.62 180 ARG A CA 1
ATOM 1441 C C . ARG A 1 180 ? -13.888 2.313 -28.414 1.00 68.62 180 ARG A C 1
ATOM 1443 O O . ARG A 1 180 ? -14.082 3.515 -28.494 1.00 68.62 180 ARG A O 1
ATOM 1450 N N . MET A 1 181 ? -14.789 1.470 -27.902 1.00 65.38 181 MET A N 1
ATOM 1451 C CA . MET A 1 181 ? -16.099 1.914 -27.396 1.00 65.38 181 MET A CA 1
ATOM 1452 C C . MET A 1 181 ? -15.990 2.877 -26.205 1.00 65.38 181 MET A C 1
ATOM 1454 O O . MET A 1 181 ? -16.768 3.814 -26.109 1.00 65.38 181 MET A O 1
ATOM 1458 N N . ARG A 1 182 ? -15.024 2.672 -25.295 1.00 69.31 182 ARG A N 1
ATOM 1459 C CA . ARG A 1 182 ? -14.819 3.571 -24.141 1.00 69.31 182 ARG A CA 1
ATOM 1460 C C . ARG A 1 182 ? -14.162 4.902 -24.499 1.00 69.31 182 ARG A C 1
ATOM 1462 O O . ARG A 1 182 ? -14.296 5.853 -23.742 1.00 69.31 182 ARG A O 1
ATOM 1469 N N . TYR A 1 183 ? -13.415 4.956 -25.597 1.00 69.44 183 TYR A N 1
ATOM 1470 C CA . TYR A 1 183 ? -12.713 6.162 -26.029 1.00 69.44 183 TYR A CA 1
ATOM 1471 C C . TYR A 1 183 ? -12.869 6.345 -27.547 1.00 69.44 183 TYR A C 1
ATOM 1473 O O . TYR A 1 183 ? -11.892 6.163 -28.279 1.00 69.44 183 TYR A O 1
ATOM 1481 N N . PRO A 1 184 ? -14.073 6.704 -28.029 1.00 66.25 184 PRO A N 1
ATOM 1482 C CA . PRO A 1 184 ? -14.372 6.758 -29.462 1.00 66.25 184 PRO A CA 1
ATOM 1483 C C . PRO A 1 184 ? -13.452 7.713 -30.234 1.00 66.25 184 PRO A C 1
ATOM 1485 O O . PRO A 1 184 ? -13.107 7.453 -31.382 1.00 66.25 184 PRO A O 1
ATOM 1488 N N . HIS A 1 185 ? -12.983 8.775 -29.572 1.00 64.38 185 HIS A N 1
ATOM 1489 C CA . HIS A 1 185 ? -12.112 9.798 -30.158 1.00 64.38 185 HIS A CA 1
ATOM 1490 C C . HIS A 1 185 ? -10.607 9.533 -29.992 1.00 64.38 185 HIS A C 1
ATOM 1492 O O . HIS A 1 185 ? -9.789 10.280 -30.527 1.00 64.38 185 HIS A O 1
ATOM 1498 N N . LYS A 1 186 ? -10.195 8.489 -29.256 1.00 57.47 186 LYS A N 1
ATOM 1499 C CA . LYS A 1 186 ? -8.772 8.129 -29.171 1.00 57.47 186 LYS A CA 1
ATOM 1500 C C . LYS A 1 186 ? -8.411 7.243 -30.359 1.00 57.47 186 LYS A C 1
ATOM 1502 O O . LYS A 1 186 ? -8.881 6.114 -30.469 1.00 57.47 186 LYS A O 1
ATOM 1507 N N . ASN A 1 187 ? -7.525 7.733 -31.225 1.00 58.88 187 ASN A N 1
ATOM 1508 C CA . ASN A 1 187 ? -6.938 6.930 -32.295 1.00 58.88 187 ASN A CA 1
ATOM 1509 C C . ASN A 1 187 ? -6.060 5.822 -31.694 1.00 58.88 187 ASN A C 1
ATOM 1511 O O . ASN A 1 187 ? -4.916 6.046 -31.313 1.00 58.88 187 ASN A O 1
ATOM 1515 N N . PHE A 1 188 ? -6.621 4.616 -31.593 1.00 56.44 188 PHE A N 1
ATOM 1516 C CA . PHE A 1 188 ? -5.906 3.409 -31.160 1.00 56.44 188 PHE A CA 1
ATOM 1517 C C . PHE A 1 188 ? -5.031 2.796 -32.255 1.00 56.44 188 PHE A C 1
ATOM 1519 O O . PHE A 1 188 ? -4.244 1.896 -31.968 1.00 56.44 188 PHE A O 1
ATOM 1526 N N . LEU A 1 189 ? -5.165 3.271 -33.495 1.00 57.28 189 LEU A N 1
ATOM 1527 C CA . LEU A 1 189 ? -4.196 3.007 -34.546 1.00 57.28 189 LEU A CA 1
ATOM 1528 C C . LEU A 1 189 ? -2.938 3.793 -34.188 1.00 57.28 189 LEU A C 1
ATOM 1530 O O . LEU A 1 189 ? -2.933 5.023 -34.226 1.00 57.28 189 LEU A O 1
ATOM 1534 N N . SER A 1 190 ? -1.898 3.075 -33.777 1.00 54.50 190 SER A N 1
ATOM 1535 C CA . SER A 1 190 ? -0.575 3.633 -33.537 1.00 54.50 190 SER A CA 1
ATOM 1536 C C . SER A 1 190 ? -0.115 4.374 -34.791 1.00 54.50 190 SER A C 1
ATOM 1538 O O . SER A 1 190 ? 0.336 3.753 -35.753 1.00 54.50 190 SER A O 1
ATOM 1540 N N . LYS A 1 191 ? -0.219 5.705 -34.795 1.00 53.06 191 LYS A N 1
ATOM 1541 C CA . LYS A 1 191 ? 0.576 6.526 -35.705 1.00 53.06 191 LYS A CA 1
ATOM 1542 C C . LYS A 1 191 ? 2.039 6.247 -35.352 1.00 53.06 191 LYS A C 1
ATOM 1544 O O . LYS A 1 191 ? 2.483 6.677 -34.294 1.00 53.06 191 LYS A O 1
ATOM 1549 N N . GLY A 1 192 ? 2.751 5.484 -36.184 1.00 53.44 192 GLY A N 1
ATOM 1550 C CA . GLY A 1 192 ? 4.212 5.378 -36.079 1.00 53.44 192 GLY A CA 1
ATOM 1551 C C . GLY A 1 192 ? 4.853 3.991 -36.137 1.00 53.44 192 GLY A C 1
ATOM 1552 O O . GLY A 1 192 ? 6.035 3.892 -35.837 1.00 53.44 192 GLY A O 1
ATOM 1553 N N . LEU A 1 193 ? 4.155 2.927 -36.534 1.00 51.62 193 LEU A N 1
ATOM 1554 C CA . LEU A 1 193 ? 4.835 1.709 -36.988 1.00 51.62 193 LEU A CA 1
ATOM 1555 C C . LEU A 1 193 ? 4.480 1.544 -38.461 1.00 51.62 193 LEU A C 1
ATOM 1557 O O . LEU A 1 193 ? 3.303 1.417 -38.791 1.00 51.62 193 LEU A O 1
ATOM 1561 N N . GLY A 1 194 ? 5.480 1.640 -39.342 1.00 58.44 194 GLY A N 1
ATOM 1562 C CA . GLY A 1 194 ? 5.309 1.353 -40.767 1.00 58.44 194 GLY A CA 1
ATOM 1563 C C . GLY A 1 194 ? 4.701 -0.041 -40.995 1.00 58.44 194 GLY A C 1
ATOM 1564 O O . GLY A 1 194 ? 4.578 -0.815 -40.040 1.00 58.44 194 GLY A O 1
ATOM 1565 N N . PRO A 1 195 ? 4.304 -0.376 -42.236 1.00 65.12 195 PRO A N 1
ATOM 1566 C CA . PRO A 1 195 ? 3.721 -1.680 -42.545 1.00 65.12 195 PRO A CA 1
ATOM 1567 C C . PRO A 1 195 ? 4.597 -2.790 -41.955 1.00 65.12 195 PRO A C 1
ATOM 1569 O O . PRO A 1 195 ? 5.792 -2.874 -42.243 1.00 65.12 195 PRO A O 1
ATOM 1572 N N . TRP A 1 196 ? 4.025 -3.598 -41.057 1.00 69.69 196 TRP A N 1
ATOM 1573 C CA . TRP A 1 196 ? 4.764 -4.712 -40.481 1.00 69.69 196 TRP A CA 1
ATOM 1574 C C . TRP A 1 196 ? 5.079 -5.698 -41.600 1.00 69.69 196 TRP A C 1
ATOM 1576 O O . TRP A 1 196 ? 4.224 -6.040 -42.417 1.00 69.69 196 TRP A O 1
ATOM 1586 N N . ILE A 1 197 ? 6.318 -6.172 -41.636 1.00 78.38 197 ILE A N 1
ATOM 1587 C CA . ILE A 1 197 ? 6.714 -7.179 -42.614 1.00 78.38 197 ILE A CA 1
ATOM 1588 C C . ILE A 1 197 ? 6.076 -8.501 -42.183 1.00 78.38 197 ILE A C 1
ATOM 1590 O O . ILE A 1 197 ? 6.231 -8.935 -41.036 1.00 78.38 197 ILE A O 1
ATOM 1594 N N . ALA A 1 198 ? 5.312 -9.117 -43.079 1.00 85.31 198 ALA A N 1
ATOM 1595 C CA . ALA A 1 198 ? 4.642 -10.379 -42.811 1.00 85.31 198 ALA A CA 1
ATOM 1596 C C . ALA A 1 198 ? 5.639 -11.549 -42.835 1.00 85.31 198 ALA A C 1
ATOM 1598 O O . ALA A 1 198 ? 6.578 -11.586 -43.625 1.00 85.31 198 ALA A O 1
ATOM 1599 N N . CYS A 1 199 ? 5.426 -12.520 -41.953 1.00 87.38 199 CYS A N 1
ATOM 1600 C CA . CYS A 1 199 ? 6.108 -13.805 -41.965 1.00 87.38 199 CYS A CA 1
ATOM 1601 C C . CYS A 1 199 ? 5.625 -14.618 -43.166 1.00 87.38 199 CYS A C 1
ATOM 1603 O O . CYS A 1 199 ? 4.435 -14.923 -43.261 1.00 87.38 199 CYS A O 1
ATOM 1605 N N . GLU A 1 200 ? 6.553 -15.050 -44.014 1.00 85.44 200 GLU A N 1
ATOM 1606 C CA . GLU A 1 200 ? 6.258 -15.802 -45.242 1.00 85.44 200 GLU A CA 1
ATOM 1607 C C . GLU A 1 200 ? 5.488 -17.109 -44.989 1.00 85.44 200 GLU A C 1
ATOM 1609 O O . GLU A 1 200 ? 4.711 -17.542 -45.829 1.00 85.44 200 GLU A O 1
ATOM 1614 N N . LYS A 1 201 ? 5.638 -17.722 -43.804 1.00 84.44 201 LYS A N 1
ATOM 1615 C CA . LYS A 1 201 ? 4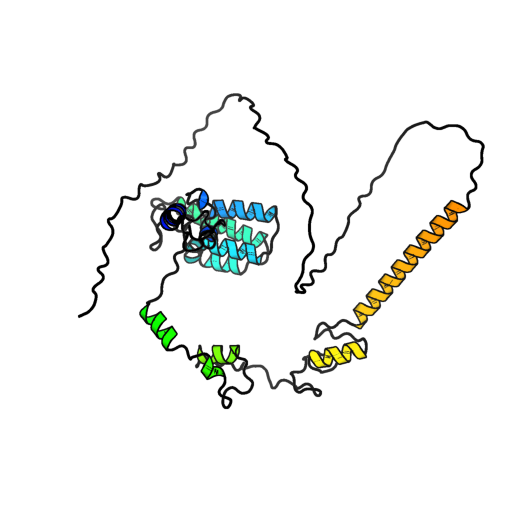.974 -18.996 -43.474 1.00 84.44 201 LYS A CA 1
ATOM 1616 C C . LYS A 1 201 ? 3.523 -18.866 -42.996 1.00 84.44 201 LYS A C 1
ATOM 1618 O O . LYS A 1 201 ? 2.798 -19.851 -43.034 1.00 84.44 201 LYS A O 1
ATOM 1623 N N . CYS A 1 202 ? 3.109 -17.721 -42.444 1.00 86.00 202 CYS A N 1
ATOM 1624 C CA . CYS A 1 202 ? 1.796 -17.626 -41.776 1.00 86.00 202 CYS A CA 1
ATOM 1625 C C . CYS A 1 202 ? 1.158 -16.229 -41.738 1.00 86.00 202 CYS A C 1
ATOM 1627 O O . CYS A 1 202 ? 0.152 -16.050 -41.056 1.00 86.00 202 CYS A O 1
ATOM 1629 N N . GLY A 1 203 ? 1.753 -15.215 -42.368 1.00 81.94 203 GLY A N 1
ATOM 1630 C CA . GLY A 1 203 ? 1.212 -13.850 -42.399 1.00 81.94 203 GLY A CA 1
ATOM 1631 C C . GLY A 1 203 ? 1.351 -13.048 -41.096 1.00 81.94 203 GLY A C 1
ATOM 1632 O O . GLY A 1 203 ? 1.132 -11.840 -41.095 1.00 81.94 203 GLY A O 1
ATOM 1633 N N . ASN A 1 204 ? 1.761 -13.675 -39.987 1.00 85.00 204 ASN A N 1
ATOM 1634 C CA . ASN A 1 204 ? 1.995 -12.978 -38.717 1.00 85.00 204 ASN A CA 1
ATOM 1635 C C . ASN A 1 204 ? 3.189 -12.008 -38.797 1.00 85.00 204 ASN A C 1
ATOM 1637 O O . ASN A 1 204 ? 4.121 -12.276 -39.552 1.00 85.00 204 ASN A O 1
ATOM 1641 N N . PRO A 1 205 ? 3.251 -10.945 -37.974 1.00 86.56 205 PRO A N 1
ATOM 1642 C CA . PRO A 1 205 ? 4.376 -10.009 -37.984 1.00 86.56 205 PRO A CA 1
ATOM 1643 C C . PRO A 1 205 ? 5.732 -10.696 -37.745 1.00 86.56 205 PRO A C 1
ATOM 1645 O O . PRO A 1 205 ? 5.906 -11.458 -36.784 1.00 86.56 205 PRO A O 1
ATOM 1648 N N . LYS A 1 206 ? 6.695 -10.425 -38.629 1.00 89.19 206 LYS A N 1
ATOM 1649 C CA . LYS A 1 206 ? 8.086 -10.887 -38.545 1.00 89.19 206 LYS A CA 1
ATOM 1650 C C . LYS A 1 206 ? 8.811 -10.203 -37.383 1.00 89.19 206 LYS A C 1
ATOM 1652 O O . LYS A 1 206 ? 8.623 -9.016 -37.124 1.00 89.19 206 LYS A O 1
ATOM 1657 N N . GLY A 1 207 ? 9.678 -10.948 -36.694 1.00 85.06 207 GLY A N 1
ATOM 1658 C CA . GLY A 1 207 ? 10.595 -10.356 -35.720 1.00 85.06 207 GLY A CA 1
ATOM 1659 C C . GLY A 1 207 ? 11.650 -9.512 -36.433 1.00 85.06 207 GLY A C 1
ATOM 1660 O O . GLY A 1 207 ? 12.352 -10.032 -37.298 1.00 85.06 207 GLY A O 1
ATOM 1661 N N . LEU A 1 208 ? 11.774 -8.234 -36.061 1.00 82.88 208 LEU A N 1
ATOM 1662 C CA . LEU A 1 208 ? 12.640 -7.262 -36.746 1.00 82.88 208 LEU A CA 1
ATOM 1663 C C . LEU A 1 208 ? 14.094 -7.753 -36.888 1.00 82.88 208 LEU A C 1
ATOM 1665 O O . LEU A 1 208 ? 14.686 -7.615 -37.949 1.00 82.88 208 LEU A O 1
ATOM 1669 N N . ASN A 1 209 ? 14.608 -8.415 -35.845 1.00 86.38 209 ASN A N 1
ATOM 1670 C CA . ASN A 1 209 ? 15.968 -8.961 -35.779 1.00 86.38 209 ASN A CA 1
ATOM 1671 C C . ASN A 1 209 ? 15.971 -10.500 -35.696 1.00 86.38 209 ASN A C 1
ATOM 1673 O O . ASN A 1 209 ? 16.877 -11.106 -35.122 1.00 86.38 209 ASN A O 1
ATOM 1677 N N . CYS A 1 210 ? 14.908 -11.156 -36.168 1.00 90.81 210 CYS A N 1
ATOM 1678 C CA . CYS A 1 210 ? 14.833 -12.612 -36.151 1.00 90.81 210 CYS A CA 1
ATOM 1679 C C . CYS A 1 210 ? 15.862 -13.205 -37.117 1.00 90.81 210 CYS A C 1
ATOM 1681 O O . CYS A 1 210 ? 15.844 -12.876 -38.299 1.00 90.81 210 CYS A O 1
ATOM 1683 N N . VAL A 1 211 ? 16.677 -14.144 -36.624 1.00 89.50 211 VAL A N 1
ATOM 1684 C CA . VAL A 1 211 ? 17.697 -14.860 -37.415 1.00 89.50 211 VAL A CA 1
ATOM 1685 C C . VAL A 1 211 ? 17.083 -15.534 -38.647 1.00 89.50 211 VAL A C 1
ATOM 1687 O O . VAL A 1 211 ? 17.660 -15.508 -39.724 1.00 89.50 211 VAL A O 1
ATOM 1690 N N . PHE A 1 212 ? 15.866 -16.062 -38.504 1.00 89.19 212 PHE A N 1
ATOM 1691 C CA . PHE A 1 212 ? 15.142 -16.740 -39.580 1.00 89.19 212 PHE A CA 1
ATOM 1692 C C . PHE A 1 212 ? 14.214 -15.831 -40.373 1.00 89.19 212 PHE A C 1
ATOM 1694 O O . PHE A 1 212 ? 13.531 -16.303 -41.270 1.00 89.19 212 PHE A O 1
ATOM 1701 N N . SER A 1 213 ? 14.116 -14.546 -40.030 1.00 90.56 213 SER A N 1
ATOM 1702 C CA . SER A 1 213 ? 13.132 -13.652 -40.642 1.00 90.56 213 SER A CA 1
ATOM 1703 C C . SER A 1 213 ? 11.671 -14.125 -40.517 1.00 90.56 213 SER A C 1
ATOM 1705 O O . SER A 1 213 ? 10.830 -13.805 -41.349 1.00 90.56 213 SER A O 1
ATOM 1707 N N . LEU A 1 214 ? 11.336 -14.853 -39.449 1.00 91.50 214 LEU A N 1
ATOM 1708 C CA . LEU A 1 214 ? 9.991 -15.390 -39.212 1.00 91.50 214 LEU A CA 1
ATOM 1709 C C . LEU A 1 214 ? 9.303 -14.693 -38.030 1.00 91.50 214 LEU A C 1
ATOM 1711 O O . LEU A 1 214 ? 9.915 -13.931 -37.281 1.00 91.50 214 LEU A O 1
ATOM 1715 N N . CYS A 1 215 ? 8.014 -14.968 -37.829 1.00 92.06 215 CYS A N 1
ATOM 1716 C CA . CYS A 1 215 ? 7.328 -14.652 -36.574 1.00 92.06 215 CYS A CA 1
ATOM 1717 C C . CYS A 1 215 ? 7.821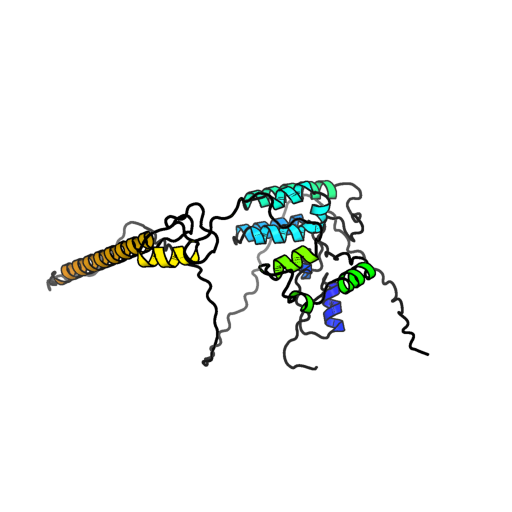 -15.572 -35.441 1.00 92.06 215 CYS A C 1
ATOM 1719 O O . CYS A 1 215 ? 8.415 -16.621 -35.695 1.00 92.06 215 CYS A O 1
ATOM 1721 N N . ARG A 1 216 ? 7.518 -15.243 -34.178 1.00 91.31 216 ARG A N 1
ATOM 1722 C CA . ARG A 1 216 ? 7.940 -16.044 -33.012 1.00 91.31 216 ARG A CA 1
ATOM 1723 C C . ARG A 1 216 ? 7.554 -17.527 -33.113 1.00 91.31 216 ARG A C 1
ATOM 1725 O O . ARG A 1 216 ? 8.367 -18.381 -32.774 1.00 91.31 216 ARG A O 1
ATOM 1732 N N . ALA A 1 217 ? 6.332 -17.832 -33.556 1.00 90.19 217 ALA A N 1
ATOM 1733 C CA . ALA A 1 217 ? 5.825 -19.204 -33.622 1.00 90.19 217 ALA A CA 1
ATOM 1734 C C . ALA A 1 217 ? 6.561 -20.035 -34.684 1.00 90.19 217 ALA A C 1
ATOM 1736 O O . ALA A 1 217 ? 7.121 -21.082 -34.368 1.00 90.19 217 ALA A O 1
ATOM 1737 N N . CYS A 1 218 ? 6.647 -19.529 -35.916 1.00 92.50 218 CYS A N 1
ATOM 1738 C CA . CYS A 1 218 ? 7.370 -20.198 -36.999 1.00 92.50 218 CYS A CA 1
ATOM 1739 C C . CYS A 1 218 ? 8.880 -20.258 -36.730 1.00 92.50 218 CYS A C 1
ATOM 1741 O O . CYS A 1 218 ? 9.509 -21.280 -36.990 1.00 92.50 218 CYS A O 1
ATOM 1743 N N . CYS A 1 219 ? 9.452 -19.202 -36.144 1.00 93.88 219 CYS A N 1
ATOM 1744 C CA . CYS A 1 219 ? 10.842 -19.183 -35.701 1.00 93.88 219 CYS A CA 1
ATOM 1745 C C . CYS A 1 219 ? 11.116 -20.256 -34.644 1.00 93.88 219 CYS A C 1
ATOM 1747 O O . CYS A 1 219 ? 12.177 -20.859 -34.688 1.00 93.88 219 CYS A O 1
ATOM 1749 N N . LYS A 1 220 ? 10.190 -20.521 -33.712 1.00 92.25 220 LYS A N 1
ATOM 1750 C CA . LYS A 1 220 ? 10.353 -21.582 -32.705 1.00 92.25 220 LYS A CA 1
ATOM 1751 C C . LYS A 1 220 ? 10.451 -22.962 -33.349 1.00 92.25 220 LYS A C 1
ATOM 1753 O O . LYS A 1 220 ? 11.312 -23.736 -32.952 1.00 92.25 220 LYS A O 1
ATOM 1758 N N . VAL A 1 221 ? 9.595 -23.246 -34.331 1.00 93.56 221 VAL A N 1
ATOM 1759 C CA . VAL A 1 221 ? 9.611 -24.523 -35.062 1.00 93.56 221 VAL A CA 1
ATOM 1760 C C . VAL A 1 221 ? 10.919 -24.679 -35.837 1.00 93.56 221 VAL A C 1
ATOM 1762 O O . VAL A 1 221 ? 11.587 -25.698 -35.693 1.00 93.56 221 VAL A O 1
ATOM 1765 N N . GLN A 1 222 ? 11.325 -23.648 -36.587 1.00 91.06 222 GLN A N 1
ATOM 1766 C CA . GLN A 1 222 ? 12.561 -23.679 -37.375 1.00 91.06 222 GLN A CA 1
ATOM 1767 C C . GLN A 1 222 ? 13.809 -23.791 -36.488 1.00 91.06 222 GLN A C 1
ATOM 1769 O O . GLN A 1 222 ? 14.636 -24.669 -36.691 1.00 91.06 222 GLN A O 1
ATOM 1774 N N . ALA A 1 223 ? 13.908 -22.949 -35.457 1.00 92.44 223 ALA A N 1
ATOM 1775 C CA . ALA A 1 223 ? 15.044 -22.922 -34.540 1.00 92.44 223 ALA A CA 1
ATOM 1776 C C . ALA A 1 223 ? 15.192 -24.235 -33.757 1.00 92.44 223 ALA A C 1
ATOM 1778 O O . ALA A 1 223 ? 16.307 -24.642 -33.449 1.00 92.44 223 ALA A O 1
ATOM 1779 N N . HIS A 1 224 ? 14.081 -24.910 -33.448 1.00 92.12 224 HIS A N 1
ATOM 1780 C CA . HIS A 1 224 ? 14.113 -26.235 -32.838 1.00 92.12 224 HIS A CA 1
ATOM 1781 C C . HIS A 1 224 ? 14.593 -27.305 -33.827 1.00 92.12 224 HIS A C 1
ATOM 1783 O O . HIS A 1 224 ? 15.446 -28.112 -33.471 1.00 92.12 224 HIS A O 1
ATOM 1789 N N . ALA A 1 225 ? 14.072 -27.304 -35.059 1.00 92.00 225 ALA A N 1
ATOM 1790 C CA . ALA A 1 225 ? 14.463 -28.264 -36.094 1.00 92.00 225 ALA A CA 1
ATOM 1791 C C . ALA A 1 225 ? 15.953 -28.150 -36.459 1.00 92.00 225 ALA A C 1
ATOM 1793 O O . ALA A 1 225 ? 16.635 -29.161 -36.584 1.00 92.00 225 ALA A O 1
ATOM 1794 N N . GLU A 1 226 ? 16.467 -26.924 -36.563 1.00 89.69 226 GLU A N 1
ATOM 1795 C CA . GLU A 1 226 ? 17.868 -26.653 -36.902 1.00 89.69 226 GLU A CA 1
ATOM 1796 C C . GLU A 1 226 ? 18.798 -26.596 -35.682 1.00 89.69 226 GLU A C 1
ATOM 1798 O O . GLU A 1 226 ? 19.999 -26.404 -35.845 1.00 89.69 226 GLU A O 1
ATOM 1803 N N . LYS A 1 227 ? 18.271 -26.758 -34.458 1.00 90.31 227 LYS A N 1
ATOM 1804 C CA . LYS A 1 227 ? 19.025 -26.615 -33.197 1.00 90.31 227 LYS A CA 1
ATOM 1805 C C . LYS A 1 227 ? 19.841 -25.321 -33.147 1.00 90.31 227 LYS A C 1
ATOM 1807 O O . LYS A 1 227 ? 21.030 -25.320 -32.846 1.00 90.31 227 LYS A O 1
ATOM 1812 N N . MET A 1 228 ? 19.180 -24.211 -33.443 1.00 90.50 228 MET A N 1
ATOM 1813 C CA . MET A 1 228 ? 19.785 -22.887 -33.545 1.00 90.50 228 MET A CA 1
ATOM 1814 C C . MET A 1 228 ? 19.166 -21.916 -32.543 1.00 90.50 228 MET A C 1
ATOM 1816 O O . MET A 1 228 ? 18.032 -22.078 -32.085 1.00 90.50 228 MET A O 1
ATOM 1820 N N . ASP A 1 229 ? 19.916 -20.868 -32.217 1.00 92.75 229 ASP A N 1
ATOM 1821 C CA . ASP A 1 229 ? 19.474 -19.827 -31.297 1.00 92.75 229 ASP A CA 1
ATOM 1822 C C . ASP A 1 229 ? 18.905 -18.629 -32.061 1.00 92.75 229 ASP A C 1
ATOM 1824 O O . ASP A 1 229 ? 19.356 -18.270 -33.146 1.00 92.75 229 ASP A O 1
ATOM 1828 N N . CYS A 1 230 ? 17.898 -17.981 -31.482 1.00 92.50 230 CYS A N 1
ATOM 1829 C CA . CYS A 1 230 ? 17.340 -16.739 -31.998 1.00 92.50 230 CYS A CA 1
ATOM 1830 C C . CYS A 1 230 ? 17.207 -15.722 -30.854 1.00 92.50 230 CYS A C 1
ATOM 1832 O O . CYS A 1 230 ? 16.167 -15.695 -30.177 1.00 92.50 230 CYS A O 1
ATOM 1834 N N . PRO A 1 231 ? 18.200 -14.827 -30.673 1.00 90.50 231 PRO A N 1
ATOM 1835 C CA . PRO A 1 231 ? 18.188 -13.801 -29.627 1.00 90.50 231 PRO A CA 1
ATOM 1836 C C . PRO A 1 231 ? 16.955 -12.891 -29.686 1.00 90.50 231 PRO A C 1
ATOM 1838 O O . PRO A 1 231 ? 16.331 -12.622 -28.660 1.00 90.50 231 PRO A O 1
ATOM 1841 N N . SER A 1 232 ? 16.513 -12.509 -30.892 1.00 88.56 232 SER A N 1
ATOM 1842 C CA . SER A 1 232 ? 15.329 -11.654 -31.091 1.00 88.56 232 SER A CA 1
ATOM 1843 C C . SER A 1 232 ? 14.034 -12.249 -30.528 1.00 88.56 232 SER A C 1
ATOM 1845 O O . SER A 1 232 ? 13.169 -11.514 -30.056 1.00 88.56 232 SER A O 1
ATOM 1847 N N . HIS A 1 233 ? 13.912 -13.579 -30.501 1.00 89.94 233 HIS A N 1
ATOM 1848 C CA . HIS A 1 233 ? 12.773 -14.274 -29.902 1.00 89.94 233 HIS A CA 1
ATOM 1849 C C . HIS A 1 233 ? 13.126 -14.952 -28.572 1.00 89.94 233 HIS A C 1
ATOM 1851 O O . HIS A 1 233 ? 12.275 -15.642 -28.005 1.00 89.94 233 HIS A O 1
ATOM 1857 N N . ARG A 1 234 ? 14.329 -14.735 -28.029 1.00 90.62 234 ARG A N 1
ATOM 1858 C CA . ARG A 1 234 ? 14.821 -15.390 -26.806 1.00 90.62 234 ARG A CA 1
ATOM 1859 C C . ARG A 1 234 ? 14.661 -16.918 -26.864 1.00 90.62 234 ARG A C 1
ATOM 1861 O O . ARG A 1 234 ? 14.124 -17.528 -25.939 1.00 90.62 234 ARG A O 1
ATOM 1868 N N . LEU A 1 235 ? 15.052 -17.513 -27.988 1.00 92.44 235 LEU A N 1
ATOM 1869 C CA . LEU A 1 235 ? 15.104 -18.962 -28.189 1.00 92.44 235 LEU A CA 1
ATOM 1870 C C . LEU A 1 235 ? 16.570 -19.392 -28.143 1.00 92.44 235 LEU A C 1
ATOM 1872 O O . LEU A 1 235 ? 17.379 -18.813 -28.858 1.00 92.44 235 LEU A O 1
ATOM 1876 N N . TRP A 1 236 ? 16.893 -20.374 -27.304 1.00 91.94 236 TRP A N 1
ATOM 1877 C CA . TRP A 1 236 ? 18.270 -20.794 -27.025 1.00 91.94 236 TRP A CA 1
ATOM 1878 C C . TRP A 1 236 ? 18.370 -22.326 -27.065 1.00 91.94 236 TRP A C 1
ATOM 1880 O O . TRP A 1 236 ? 18.549 -22.958 -26.027 1.00 91.94 236 TRP A O 1
ATOM 1890 N N . PHE A 1 237 ? 18.102 -22.943 -28.216 1.00 92.38 237 PHE A N 1
ATOM 1891 C CA . PHE A 1 237 ? 18.126 -24.401 -28.369 1.00 92.38 237 PHE A CA 1
ATOM 1892 C C . PHE A 1 237 ? 19.555 -24.959 -28.416 1.00 92.38 237 PHE A C 1
ATOM 1894 O O . PHE A 1 237 ? 19.840 -25.913 -27.692 1.00 92.38 237 PHE A O 1
ATOM 1901 N N . LYS A 1 238 ? 20.464 -24.323 -29.166 1.00 90.75 238 LYS A N 1
ATOM 1902 C CA . LYS A 1 238 ? 21.877 -24.709 -29.276 1.00 90.75 238 LYS A CA 1
ATOM 1903 C C . LYS A 1 238 ? 22.588 -24.564 -27.937 1.00 90.75 238 LYS A C 1
ATOM 1905 O O . LYS A 1 238 ? 23.088 -25.544 -27.392 1.00 90.75 238 LYS A O 1
ATOM 1910 N N . THR A 1 239 ? 22.525 -23.366 -27.352 1.00 90.19 239 THR A N 1
ATOM 1911 C CA . THR A 1 239 ? 23.179 -23.072 -26.067 1.00 90.19 239 THR A CA 1
ATOM 1912 C C . THR A 1 239 ? 22.675 -23.990 -24.943 1.00 90.19 239 THR A C 1
ATOM 1914 O O . THR A 1 239 ? 23.440 -24.390 -24.063 1.00 90.19 239 THR A O 1
ATOM 1917 N N . LYS A 1 240 ? 21.381 -24.352 -24.940 1.00 89.62 240 LYS A N 1
ATOM 1918 C CA . LYS A 1 240 ? 20.833 -25.292 -23.947 1.00 89.62 240 LYS A CA 1
ATOM 1919 C C . LYS A 1 240 ? 21.319 -26.723 -24.162 1.00 89.62 240 LYS A C 1
ATOM 1921 O O . LYS A 1 240 ? 21.572 -27.409 -23.174 1.00 89.62 240 LYS A O 1
ATOM 1926 N N . GLU A 1 241 ? 21.435 -27.176 -25.408 1.00 89.50 241 GLU A N 1
ATOM 1927 C CA . GLU A 1 241 ? 21.956 -28.511 -25.715 1.00 89.50 241 GLU A CA 1
ATOM 1928 C C . GLU A 1 241 ? 23.445 -28.621 -25.358 1.00 89.50 241 GLU A C 1
ATOM 1930 O O . GLU A 1 241 ? 23.840 -29.572 -24.688 1.00 89.50 241 GLU A O 1
ATOM 1935 N N . GLU A 1 242 ? 24.254 -27.616 -25.698 1.00 91.56 242 GLU A N 1
ATOM 1936 C CA . GLU A 1 242 ? 25.676 -27.552 -25.330 1.00 91.56 242 GLU A CA 1
ATOM 1937 C C . GLU A 1 242 ? 25.869 -27.576 -23.810 1.00 91.56 242 GLU A C 1
ATOM 1939 O O . GLU A 1 242 ? 26.664 -28.358 -23.289 1.00 91.56 242 GLU A O 1
ATOM 1944 N N . ARG A 1 243 ? 25.077 -26.789 -23.071 1.00 90.44 243 ARG A N 1
ATOM 1945 C CA . ARG A 1 243 ? 25.117 -26.785 -21.603 1.00 90.44 243 ARG A CA 1
ATOM 1946 C C . ARG A 1 243 ? 24.754 -28.144 -21.007 1.00 90.44 243 ARG A C 1
ATOM 1948 O O . ARG A 1 243 ? 25.370 -28.552 -20.026 1.00 90.44 243 ARG A O 1
ATOM 1955 N N . ARG A 1 244 ? 23.773 -28.844 -21.589 1.00 90.69 244 ARG A N 1
ATOM 1956 C CA . ARG A 1 244 ? 23.400 -30.198 -21.160 1.00 90.69 244 ARG A CA 1
ATOM 1957 C C . ARG A 1 244 ? 24.550 -31.179 -21.373 1.00 90.69 244 ARG A C 1
ATOM 1959 O O . ARG A 1 244 ? 24.886 -31.897 -20.440 1.00 90.69 244 ARG A O 1
ATOM 1966 N N . ARG A 1 245 ? 25.192 -31.154 -22.546 1.00 92.19 245 ARG A N 1
ATOM 1967 C CA . ARG A 1 245 ? 26.350 -32.016 -22.838 1.00 92.19 245 ARG A CA 1
ATOM 1968 C C . ARG A 1 245 ? 27.501 -31.768 -21.870 1.00 92.19 245 ARG A C 1
ATOM 1970 O O . ARG A 1 245 ? 28.042 -32.717 -21.322 1.00 92.19 245 ARG A O 1
ATOM 1977 N N . LEU A 1 246 ? 27.827 -30.503 -21.597 1.00 91.94 246 LEU A N 1
ATOM 1978 C CA . LEU A 1 246 ? 28.859 -30.147 -20.616 1.00 91.94 246 LEU A CA 1
ATOM 1979 C C . LEU A 1 246 ? 28.520 -30.642 -19.204 1.00 91.94 246 LEU A C 1
ATOM 1981 O O . LEU A 1 246 ? 29.411 -31.042 -18.460 1.00 91.94 246 LEU A O 1
ATOM 1985 N N . TRP A 1 247 ? 27.244 -30.612 -18.821 1.00 90.25 247 TRP A N 1
ATOM 1986 C CA . TRP A 1 247 ? 26.799 -31.132 -17.530 1.00 90.25 247 TRP A CA 1
ATOM 1987 C C . TRP A 1 247 ? 26.904 -32.663 -17.454 1.00 90.25 247 TRP A C 1
ATOM 1989 O O . TRP A 1 247 ? 27.398 -33.187 -16.458 1.00 90.25 247 TRP A O 1
ATOM 1999 N N . GLU A 1 248 ? 26.515 -33.379 -18.512 1.00 92.50 248 GLU A N 1
ATOM 2000 C CA . GLU A 1 248 ? 26.654 -34.841 -18.611 1.00 92.50 248 GLU A CA 1
ATOM 2001 C C . GLU A 1 248 ? 28.129 -35.281 -18.614 1.00 92.50 248 GLU A C 1
ATOM 2003 O O . GLU A 1 248 ? 28.486 -36.234 -17.924 1.00 92.50 248 GLU A O 1
ATOM 2008 N N . GLU A 1 249 ? 28.997 -34.549 -19.319 1.00 91.62 249 GLU A N 1
ATOM 2009 C CA . GLU A 1 249 ? 30.455 -34.735 -19.326 1.00 91.62 249 GLU A CA 1
ATOM 2010 C C . GLU A 1 249 ? 31.034 -34.600 -17.911 1.00 91.62 249 GLU A C 1
ATOM 2012 O O . GLU A 1 249 ? 31.709 -35.506 -17.424 1.00 91.62 249 GLU A O 1
ATOM 2017 N N . LYS A 1 250 ? 30.705 -33.504 -17.211 1.00 91.31 250 LYS A N 1
ATOM 2018 C CA . LYS A 1 250 ? 31.141 -33.268 -15.825 1.00 91.31 250 LYS A CA 1
ATOM 2019 C C . LYS A 1 250 ? 30.640 -34.350 -14.874 1.00 91.31 250 LYS A C 1
ATOM 2021 O O . LYS A 1 250 ? 31.385 -34.790 -14.004 1.00 91.31 250 LYS A O 1
ATOM 2026 N N . LYS A 1 251 ? 29.394 -34.801 -15.042 1.00 90.38 251 LYS A N 1
ATOM 2027 C CA . LYS A 1 251 ? 28.828 -35.890 -14.238 1.00 90.38 251 LYS A CA 1
ATOM 2028 C C . LYS A 1 251 ? 29.587 -37.200 -14.463 1.00 90.38 251 LYS A C 1
ATOM 2030 O O . LYS A 1 251 ? 29.900 -37.882 -13.493 1.00 90.38 251 LYS A O 1
ATOM 2035 N N . ARG A 1 252 ? 29.922 -37.526 -15.716 1.00 90.06 252 ARG A N 1
ATOM 2036 C CA . ARG A 1 252 ? 30.712 -38.718 -16.062 1.00 90.06 252 ARG A CA 1
ATOM 2037 C C . ARG A 1 252 ? 32.129 -38.646 -15.496 1.00 90.06 252 ARG A C 1
ATOM 2039 O O . ARG A 1 252 ? 32.596 -39.632 -14.942 1.00 90.06 252 ARG A O 1
ATOM 2046 N N . GLN A 1 253 ? 32.784 -37.488 -15.581 1.00 89.44 253 GLN A N 1
ATOM 2047 C CA . GLN A 1 253 ? 34.110 -37.278 -14.989 1.00 89.44 253 GLN A CA 1
ATOM 2048 C C . GLN A 1 253 ? 34.086 -37.454 -13.467 1.00 89.44 253 GLN A C 1
ATOM 2050 O O . GLN A 1 253 ? 34.966 -38.110 -12.922 1.00 89.44 253 GLN A O 1
ATOM 2055 N N . LYS A 1 254 ? 33.051 -36.940 -12.788 1.00 87.44 254 LYS A N 1
ATOM 2056 C CA . LYS A 1 254 ? 32.884 -37.120 -11.340 1.00 87.44 254 LYS A CA 1
ATOM 2057 C C . LYS A 1 254 ? 32.701 -38.595 -10.956 1.00 87.44 254 LYS A C 1
ATOM 2059 O O . LYS A 1 254 ? 33.360 -39.057 -10.038 1.00 87.44 254 LYS A O 1
ATOM 2064 N N . GLN A 1 255 ? 31.881 -39.342 -11.700 1.00 83.56 255 GLN A N 1
ATOM 2065 C CA . GLN A 1 255 ? 31.695 -40.784 -11.478 1.00 83.56 255 GLN A CA 1
ATOM 2066 C C . GLN A 1 255 ? 32.969 -41.596 -11.748 1.00 83.56 255 GLN A C 1
ATOM 2068 O O . GLN A 1 255 ? 33.253 -42.548 -11.032 1.00 83.56 255 GLN A O 1
ATOM 2073 N N . GLN A 1 256 ? 33.746 -41.228 -12.771 1.00 83.25 256 GLN A N 1
ATOM 2074 C CA . GLN A 1 256 ? 35.033 -41.873 -13.044 1.00 83.25 256 GLN A CA 1
ATOM 2075 C C . GLN A 1 256 ? 36.043 -41.600 -11.929 1.00 83.25 256 GLN A C 1
ATOM 2077 O O . GLN A 1 256 ? 36.718 -42.531 -11.512 1.00 83.25 256 GLN A O 1
ATOM 2082 N N . GLN A 1 257 ? 36.100 -40.364 -11.420 1.00 77.00 257 GLN A N 1
ATOM 2083 C CA . GLN A 1 257 ? 36.939 -40.023 -10.272 1.00 77.00 257 GLN A CA 1
ATOM 2084 C C . GLN A 1 257 ? 36.529 -40.821 -9.030 1.00 77.00 257 GLN A C 1
ATOM 2086 O O . GLN A 1 257 ? 37.379 -41.498 -8.472 1.00 77.00 257 GLN A O 1
ATOM 2091 N N . GLU A 1 258 ? 35.243 -40.831 -8.661 1.00 74.88 258 GLU A N 1
ATOM 2092 C CA . GLU A 1 258 ? 34.721 -41.602 -7.515 1.00 74.88 258 GLU A CA 1
ATOM 2093 C C . GLU A 1 258 ? 35.015 -43.112 -7.631 1.00 74.88 258 GLU A C 1
ATOM 2095 O O . GLU A 1 258 ? 35.394 -43.740 -6.644 1.00 74.88 258 GLU A O 1
ATOM 2100 N N . ASN A 1 259 ? 34.919 -43.690 -8.833 1.00 72.56 259 ASN A N 1
ATOM 2101 C CA . ASN A 1 259 ? 35.272 -45.094 -9.058 1.00 72.56 259 ASN A CA 1
ATOM 2102 C C . ASN A 1 259 ? 36.786 -45.348 -8.948 1.00 72.56 259 ASN A C 1
ATOM 2104 O O . ASN A 1 259 ? 37.178 -46.352 -8.363 1.00 72.56 259 ASN A O 1
ATOM 2108 N N . THR A 1 260 ? 37.641 -44.447 -9.451 1.00 70.50 260 THR A N 1
ATOM 2109 C CA . THR A 1 260 ? 39.103 -44.589 -9.308 1.00 70.50 260 THR A CA 1
ATOM 2110 C C . THR A 1 260 ? 39.587 -44.423 -7.869 1.00 70.50 260 THR A C 1
ATOM 2112 O O . THR A 1 260 ? 40.556 -45.076 -7.491 1.00 70.50 260 THR A O 1
ATOM 2115 N N . THR A 1 261 ? 38.927 -43.594 -7.051 1.00 63.22 261 THR A N 1
ATOM 2116 C CA . THR A 1 261 ? 39.267 -43.470 -5.624 1.00 63.22 261 THR A CA 1
ATOM 2117 C C . THR A 1 261 ? 38.886 -44.739 -4.859 1.00 63.22 261 THR A C 1
ATOM 2119 O O . THR A 1 261 ? 39.692 -45.239 -4.083 1.00 63.22 261 THR A O 1
ATOM 2122 N N . ASN A 1 262 ? 37.715 -45.322 -5.144 1.00 58.66 262 ASN A N 1
ATOM 2123 C CA . ASN A 1 262 ? 37.289 -46.578 -4.517 1.00 58.66 262 ASN A CA 1
ATOM 2124 C C . ASN A 1 262 ? 38.151 -47.785 -4.943 1.00 58.66 262 ASN A C 1
ATOM 2126 O O . ASN A 1 262 ? 38.436 -48.643 -4.116 1.00 58.66 262 ASN A O 1
ATOM 2130 N N . GLU A 1 263 ? 38.624 -47.853 -6.195 1.00 57.28 263 GLU A N 1
ATOM 2131 C CA . GLU A 1 263 ? 39.536 -48.926 -6.643 1.00 57.28 263 GLU A CA 1
ATOM 2132 C C . GLU A 1 263 ? 40.952 -48.822 -6.038 1.00 57.28 263 GLU A C 1
ATOM 2134 O O . GLU A 1 263 ? 41.669 -49.824 -5.971 1.00 57.28 263 GLU A O 1
ATOM 2139 N N . GLN A 1 264 ? 41.380 -47.636 -5.588 1.00 56.06 264 GLN A N 1
ATOM 2140 C CA . GLN A 1 264 ? 42.656 -47.464 -4.882 1.00 56.06 264 GLN A CA 1
ATOM 2141 C C . GLN A 1 264 ? 42.559 -47.803 -3.388 1.00 56.06 264 GLN A C 1
ATOM 2143 O O . GLN A 1 264 ? 43.545 -48.272 -2.818 1.00 56.06 264 GLN A O 1
ATOM 2148 N N . GLU A 1 265 ? 41.390 -47.638 -2.765 1.00 53.19 265 GLU A N 1
ATOM 2149 C CA . GLU A 1 265 ? 41.164 -48.033 -1.367 1.00 53.19 265 GLU A CA 1
ATOM 2150 C C . GLU A 1 265 ? 41.016 -49.559 -1.195 1.00 53.19 265 GLU A C 1
ATOM 2152 O O . GLU A 1 265 ? 41.444 -50.093 -0.175 1.00 53.19 265 GLU A O 1
ATOM 2157 N N . ASP A 1 266 ? 40.535 -50.285 -2.212 1.00 51.62 266 ASP A N 1
ATOM 2158 C CA . ASP A 1 266 ? 40.335 -51.749 -2.151 1.00 51.62 266 ASP A CA 1
ATOM 2159 C C . ASP A 1 266 ? 41.605 -52.577 -2.482 1.00 51.62 266 ASP A C 1
ATOM 2161 O O . ASP A 1 266 ? 41.622 -53.799 -2.345 1.00 51.62 266 ASP A O 1
ATOM 2165 N N . ASN A 1 267 ? 42.701 -51.926 -2.901 1.00 51.81 267 ASN A N 1
ATOM 2166 C CA . ASN A 1 267 ? 43.988 -52.577 -3.209 1.00 51.81 267 ASN A CA 1
ATOM 2167 C C . ASN A 1 267 ? 45.049 -52.438 -2.099 1.00 51.81 267 ASN A C 1
ATOM 2169 O O . ASN A 1 267 ? 46.214 -52.786 -2.313 1.00 51.81 267 ASN A O 1
ATOM 2173 N N . THR A 1 268 ? 44.667 -51.977 -0.905 1.00 49.00 268 THR A N 1
ATOM 2174 C CA . THR A 1 268 ? 45.543 -52.030 0.276 1.00 49.00 268 THR A CA 1
ATOM 2175 C C . THR A 1 268 ? 45.081 -53.163 1.192 1.00 49.00 268 THR A C 1
ATOM 2177 O O . THR A 1 268 ? 44.117 -53.018 1.938 1.00 49.00 268 THR A O 1
ATOM 2180 N N . SER A 1 269 ? 45.758 -54.314 1.120 1.00 45.78 269 SER A N 1
ATOM 2181 C CA . SER A 1 269 ? 45.544 -55.436 2.045 1.00 45.78 269 SER A CA 1
ATOM 2182 C C . SER A 1 269 ? 45.714 -54.988 3.505 1.00 45.78 269 SER A C 1
ATOM 2184 O O . SER A 1 269 ? 46.689 -54.297 3.805 1.00 45.78 269 SER A O 1
ATOM 2186 N N . PRO A 1 270 ? 44.841 -55.411 4.438 1.00 42.78 270 PRO A N 1
ATOM 2187 C CA . PRO A 1 270 ? 45.064 -55.180 5.857 1.00 42.78 270 PRO A CA 1
ATOM 2188 C C . PRO A 1 270 ? 46.151 -56.132 6.378 1.00 42.78 270 PRO A C 1
ATOM 2190 O O . PRO A 1 270 ? 45.953 -57.347 6.427 1.00 42.78 270 PRO A O 1
ATOM 2193 N N . ASP A 1 271 ? 47.299 -55.574 6.770 1.00 45.38 271 ASP A N 1
ATOM 2194 C CA . ASP A 1 271 ? 48.319 -56.275 7.559 1.00 45.38 271 ASP A CA 1
ATOM 2195 C C . ASP A 1 271 ? 47.734 -56.671 8.935 1.00 45.38 271 ASP A C 1
ATOM 2197 O O . ASP A 1 271 ? 47.176 -55.812 9.626 1.00 45.38 271 ASP A O 1
ATOM 2201 N N . PRO A 1 272 ? 47.844 -57.940 9.375 1.00 44.72 272 PRO A N 1
ATOM 2202 C CA . PRO A 1 272 ? 47.146 -58.442 10.557 1.00 44.72 272 PRO A CA 1
ATOM 2203 C C . PRO A 1 272 ? 47.936 -58.312 11.870 1.00 44.72 272 PRO A C 1
ATOM 2205 O O . PRO A 1 272 ? 47.625 -59.023 12.819 1.00 44.72 272 PRO A O 1
ATOM 2208 N N . ASP A 1 273 ? 48.917 -57.412 11.967 1.00 47.44 273 ASP A N 1
ATOM 2209 C CA . ASP A 1 273 ? 49.721 -57.234 13.184 1.00 47.44 273 ASP A CA 1
ATOM 2210 C C . ASP A 1 273 ? 49.993 -55.752 13.484 1.00 47.44 273 ASP A C 1
ATOM 2212 O O . ASP A 1 273 ? 51.084 -55.239 13.240 1.00 47.44 273 ASP A O 1
ATOM 2216 N N . ASN A 1 274 ? 49.021 -55.043 14.073 1.00 39.25 274 ASN A N 1
ATOM 2217 C CA . ASN A 1 274 ? 49.355 -53.887 14.912 1.00 39.25 274 ASN A CA 1
ATOM 2218 C C . ASN A 1 274 ? 48.278 -53.577 15.974 1.00 39.25 274 ASN A C 1
ATOM 2220 O O . ASN A 1 274 ? 47.192 -53.096 15.637 1.00 39.25 274 ASN A O 1
ATOM 2224 N N . PRO A 1 275 ? 48.561 -53.808 17.268 1.00 44.75 275 PRO A N 1
ATOM 2225 C CA . PRO A 1 275 ? 47.667 -53.473 18.360 1.00 44.75 275 PRO A CA 1
ATOM 2226 C C . PRO A 1 275 ? 48.038 -52.104 18.943 1.00 44.75 275 PRO A C 1
ATOM 2228 O O . PRO A 1 275 ? 49.009 -51.995 19.686 1.00 44.75 275 PRO A O 1
ATOM 2231 N N . ASN A 1 276 ? 47.250 -51.061 18.667 1.00 34.59 276 ASN A N 1
ATOM 2232 C CA . ASN A 1 276 ? 46.978 -50.012 19.659 1.00 34.59 276 ASN A CA 1
ATOM 2233 C C . ASN A 1 276 ? 45.938 -49.003 19.171 1.00 34.59 276 ASN A C 1
ATOM 2235 O O . ASN A 1 276 ? 46.196 -48.167 18.308 1.00 34.59 276 ASN A O 1
ATOM 2239 N N . ASN A 1 277 ? 44.775 -49.040 19.816 1.00 32.00 277 ASN A N 1
ATOM 2240 C CA . ASN A 1 277 ? 43.810 -47.956 19.805 1.00 32.00 277 ASN A CA 1
ATOM 2241 C C . ASN A 1 277 ? 44.026 -47.091 21.055 1.00 32.00 277 ASN A C 1
ATOM 2243 O O . ASN A 1 277 ? 43.709 -47.532 22.158 1.00 32.00 277 ASN A O 1
ATOM 2247 N N . SER A 1 278 ? 44.562 -45.883 20.866 1.00 34.22 278 SER A N 1
ATOM 2248 C CA . SER A 1 278 ? 44.371 -44.659 21.672 1.00 34.22 278 SER A CA 1
ATOM 2249 C C . SER A 1 278 ? 45.668 -43.865 21.728 1.00 34.22 278 SER A C 1
ATOM 2251 O O . SER A 1 278 ? 46.566 -44.272 22.448 1.00 34.22 278 SER A O 1
ATOM 2253 N N . VAL A 1 279 ? 45.725 -42.702 21.075 1.00 35.28 279 VAL A N 1
ATOM 2254 C CA . VAL A 1 279 ? 46.025 -41.409 21.717 1.00 35.28 279 VAL A CA 1
ATOM 2255 C C . VAL A 1 279 ? 45.452 -40.290 20.834 1.00 35.28 279 VAL A C 1
ATOM 2257 O O . VAL A 1 279 ? 45.435 -40.367 19.613 1.00 35.28 279 VAL A O 1
ATOM 2260 N N . LYS A 1 280 ? 44.917 -39.299 21.543 1.00 33.00 280 LYS A N 1
ATOM 2261 C CA . LYS A 1 280 ? 44.213 -38.076 21.163 1.00 33.00 280 LYS A CA 1
ATOM 2262 C C . LYS A 1 280 ? 45.050 -37.035 20.387 1.00 33.00 280 LYS A C 1
ATOM 2264 O O . LYS A 1 280 ? 46.276 -37.089 20.401 1.00 33.00 280 LYS A O 1
ATOM 2269 N N . ASN A 1 281 ? 44.303 -36.010 19.952 1.00 30.69 281 ASN A N 1
ATOM 2270 C CA . ASN A 1 281 ? 44.648 -34.623 19.581 1.00 30.69 281 ASN A CA 1
ATOM 2271 C C . ASN A 1 281 ? 44.831 -34.411 18.070 1.00 30.69 281 ASN A C 1
ATOM 2273 O O . ASN A 1 281 ? 45.712 -34.996 17.454 1.00 30.69 281 ASN A O 1
ATOM 2277 N N . GLU A 1 282 ? 43.851 -33.800 17.396 1.00 32.16 282 GLU A N 1
ATOM 2278 C CA . GLU A 1 282 ? 43.588 -32.342 17.328 1.00 32.16 282 GLU A CA 1
ATOM 2279 C C . GLU A 1 282 ? 44.724 -31.594 16.619 1.00 32.16 282 GLU A C 1
ATOM 2281 O O . GLU A 1 282 ? 45.804 -31.443 17.175 1.00 32.16 282 GLU A O 1
ATOM 2286 N N . ASP A 1 283 ? 44.490 -31.178 15.365 1.00 31.30 283 ASP A N 1
ATOM 2287 C CA . ASP A 1 283 ? 44.337 -29.754 15.029 1.00 31.30 283 ASP A CA 1
ATOM 2288 C C . ASP A 1 283 ? 44.075 -29.513 13.525 1.00 31.30 283 ASP A C 1
ATOM 2290 O O . ASP A 1 283 ? 44.813 -29.964 12.655 1.00 31.30 283 ASP A O 1
ATOM 2294 N N . GLY A 1 284 ? 43.029 -28.719 13.256 1.00 29.31 284 GLY A N 1
ATOM 2295 C CA . GLY A 1 284 ? 43.006 -27.678 12.219 1.00 29.31 284 GLY A CA 1
ATOM 2296 C C . GLY A 1 284 ? 42.772 -28.052 10.747 1.00 29.31 284 GLY A C 1
ATOM 2297 O O . GLY A 1 284 ? 43.710 -28.330 10.012 1.00 29.31 284 GLY A O 1
ATOM 2298 N N . SER A 1 285 ? 41.563 -27.802 10.231 1.00 30.12 285 SER A N 1
ATOM 2299 C CA . SER A 1 285 ? 41.279 -26.551 9.492 1.00 30.12 285 SER A CA 1
ATOM 2300 C C . SER A 1 285 ? 39.959 -26.610 8.707 1.00 30.12 285 SER A C 1
ATOM 2302 O O . SER A 1 285 ? 39.594 -27.614 8.103 1.00 30.12 285 SER A O 1
ATOM 2304 N N . LEU A 1 286 ? 39.254 -25.481 8.741 1.00 32.47 286 LEU A N 1
ATOM 2305 C CA . LEU A 1 286 ? 37.955 -25.175 8.151 1.00 32.47 286 LEU A CA 1
ATOM 2306 C C . LEU A 1 286 ? 37.909 -25.357 6.621 1.00 32.47 286 LEU A C 1
ATOM 2308 O O . LEU A 1 286 ? 38.848 -24.986 5.924 1.00 32.47 286 LEU A O 1
ATOM 2312 N N . THR A 1 287 ? 36.740 -25.724 6.081 1.00 31.52 287 THR A N 1
ATOM 2313 C CA . THR A 1 287 ? 35.996 -24.852 5.141 1.00 31.52 287 THR A CA 1
ATOM 2314 C C . THR A 1 287 ? 34.558 -25.340 4.900 1.00 31.52 287 THR A C 1
ATOM 2316 O O . THR A 1 287 ? 34.285 -26.385 4.322 1.00 31.52 287 THR A O 1
ATOM 2319 N N . THR A 1 288 ? 33.651 -24.521 5.418 1.00 30.95 288 THR A N 1
ATOM 2320 C CA . THR A 1 288 ? 32.277 -24.181 5.030 1.00 30.95 288 THR A CA 1
ATOM 2321 C C . THR A 1 288 ? 31.682 -24.846 3.777 1.00 30.95 288 THR A C 1
ATOM 2323 O O . THR A 1 288 ? 32.097 -24.585 2.650 1.00 30.95 288 THR A O 1
ATOM 2326 N N . GLN A 1 289 ? 30.597 -25.601 3.976 1.00 30.42 289 GLN A N 1
ATOM 2327 C CA . GLN A 1 289 ? 29.637 -25.965 2.934 1.00 30.42 289 GLN A CA 1
ATOM 2328 C C . GLN A 1 289 ? 28.703 -24.775 2.680 1.00 30.42 289 GLN A C 1
ATOM 2330 O O . GLN A 1 289 ? 28.001 -24.327 3.585 1.00 30.42 289 GLN A O 1
ATOM 2335 N N . VAL A 1 290 ? 28.695 -24.263 1.451 1.00 28.72 290 VAL A N 1
ATOM 2336 C CA . VAL A 1 290 ? 27.650 -23.362 0.953 1.00 28.72 290 VAL A CA 1
ATOM 2337 C C . VAL A 1 290 ? 26.863 -24.147 -0.088 1.00 28.72 290 VAL A C 1
ATOM 2339 O O . VAL A 1 290 ? 27.353 -24.422 -1.182 1.00 28.72 290 VAL A O 1
ATOM 2342 N N . GLU A 1 291 ? 25.651 -24.556 0.277 1.00 31.67 291 GLU A N 1
ATOM 2343 C CA . GLU A 1 291 ? 24.668 -25.094 -0.656 1.00 31.67 291 GLU A CA 1
ATOM 2344 C C . GLU A 1 291 ? 24.110 -23.947 -1.511 1.00 31.67 291 GLU A C 1
ATOM 2346 O O . GLU A 1 291 ? 23.309 -23.137 -1.047 1.00 31.67 291 GLU A O 1
ATOM 2351 N N . GLU A 1 292 ? 24.501 -23.871 -2.783 1.00 30.53 292 GLU A N 1
ATOM 2352 C CA . GLU A 1 292 ? 23.851 -22.982 -3.749 1.00 30.53 292 GLU A CA 1
ATOM 2353 C C . GLU A 1 292 ? 22.639 -23.699 -4.371 1.00 30.53 292 GLU A C 1
ATOM 2355 O O . GLU A 1 292 ? 22.709 -24.334 -5.426 1.00 30.53 292 GLU A O 1
ATOM 2360 N N . LYS A 1 293 ? 21.491 -23.613 -3.686 1.00 27.98 293 LYS A N 1
ATOM 2361 C CA . LYS A 1 293 ? 20.173 -23.909 -4.265 1.00 27.98 293 LYS A CA 1
ATOM 2362 C C . LYS A 1 293 ? 19.792 -22.787 -5.232 1.00 27.98 293 LYS A C 1
ATOM 2364 O O . LYS A 1 293 ? 19.401 -21.703 -4.812 1.00 27.98 293 LYS A O 1
ATOM 2369 N N . CYS A 1 294 ? 19.833 -23.065 -6.532 1.00 28.52 294 CYS A N 1
ATOM 2370 C CA . CYS A 1 294 ? 19.161 -22.238 -7.533 1.00 28.52 294 CYS A CA 1
ATOM 2371 C C . CYS A 1 294 ? 17.825 -22.899 -7.909 1.00 28.52 294 CYS A C 1
ATOM 2373 O O . CYS A 1 294 ? 17.764 -23.813 -8.735 1.00 28.52 294 CYS A O 1
ATOM 2375 N N . GLU A 1 295 ? 16.755 -22.451 -7.253 1.00 29.55 295 GLU A N 1
ATOM 2376 C CA . GLU A 1 295 ? 15.375 -22.840 -7.532 1.00 29.55 295 GLU A CA 1
ATOM 2377 C C . GLU A 1 295 ? 14.889 -22.245 -8.861 1.00 29.55 295 GLU A C 1
ATOM 2379 O O . GLU A 1 295 ? 14.919 -21.036 -9.103 1.00 29.55 295 GLU A O 1
ATOM 2384 N N . VAL A 1 296 ? 14.390 -23.121 -9.731 1.00 32.97 296 VAL A N 1
ATOM 2385 C CA . VAL A 1 296 ? 13.693 -22.762 -10.965 1.00 32.97 296 VAL A CA 1
ATOM 2386 C C . VAL A 1 296 ? 12.203 -22.666 -10.648 1.00 32.97 296 VAL A C 1
ATOM 2388 O O . VAL A 1 296 ? 11.515 -23.677 -10.553 1.00 32.97 296 VAL A O 1
ATOM 2391 N N . ASN A 1 297 ? 11.681 -21.447 -10.519 1.00 26.42 297 ASN A N 1
ATOM 2392 C CA . ASN A 1 297 ? 10.240 -21.214 -10.438 1.00 26.42 297 ASN A CA 1
ATOM 2393 C C . ASN A 1 297 ? 9.591 -21.365 -11.825 1.00 26.42 297 ASN A C 1
ATOM 2395 O O . ASN A 1 297 ? 9.535 -20.422 -12.619 1.00 26.42 297 ASN A O 1
ATOM 2399 N N . GLY A 1 298 ? 9.086 -22.566 -12.109 1.00 28.23 298 GLY A N 1
ATOM 2400 C CA . GLY A 1 298 ? 8.142 -22.855 -13.186 1.00 28.23 298 GLY A CA 1
ATOM 2401 C C . GLY A 1 298 ? 6.746 -23.084 -12.610 1.00 28.23 298 GLY A C 1
ATOM 2402 O O . GLY A 1 298 ? 6.512 -24.068 -11.920 1.00 28.23 298 GLY A O 1
ATOM 2403 N N . LYS A 1 299 ? 5.818 -22.167 -12.894 1.00 27.83 299 LYS A N 1
ATOM 2404 C CA . LYS A 1 299 ? 4.385 -22.348 -12.643 1.00 27.83 299 LYS A CA 1
ATOM 2405 C C . LYS A 1 299 ? 3.811 -23.296 -13.692 1.00 27.83 299 LYS A C 1
ATOM 2407 O O . LYS A 1 299 ? 3.714 -22.886 -14.844 1.00 27.83 299 LYS A O 1
ATOM 2412 N N . GLU A 1 300 ? 3.341 -24.468 -13.283 1.00 28.59 300 GLU A N 1
ATOM 2413 C CA . GLU A 1 300 ? 2.299 -25.202 -14.004 1.00 28.59 300 GLU A CA 1
ATOM 2414 C C . GLU A 1 300 ? 1.247 -25.742 -13.027 1.00 28.59 300 GLU A C 1
ATOM 2416 O O . GLU A 1 300 ? 1.519 -26.130 -11.896 1.00 28.59 300 GLU A O 1
ATOM 2421 N N . THR A 1 301 ? 0.008 -25.633 -13.483 1.00 28.38 301 THR A N 1
ATOM 2422 C CA . THR A 1 301 ? -1.268 -25.901 -12.822 1.00 28.38 301 THR A CA 1
ATOM 2423 C C . THR A 1 301 ? -1.797 -27.285 -13.197 1.00 28.38 301 THR A C 1
ATOM 2425 O O . THR A 1 301 ? -1.797 -27.566 -14.390 1.00 28.38 301 THR A O 1
ATOM 2428 N N . GLN A 1 302 ? -2.351 -28.043 -12.236 1.00 27.08 302 GLN A N 1
ATOM 2429 C CA . GLN A 1 302 ? -3.495 -29.000 -12.306 1.00 27.08 302 GLN A CA 1
ATOM 2430 C C . GLN A 1 302 ? -3.301 -30.095 -11.235 1.00 27.08 302 GLN A C 1
ATOM 2432 O O . GLN A 1 302 ? -2.238 -30.691 -11.173 1.00 27.08 302 GLN A O 1
ATOM 2437 N N . ALA A 1 303 ? -4.158 -30.220 -10.214 1.00 26.56 303 ALA A N 1
ATOM 2438 C CA . ALA A 1 303 ? -5.522 -30.779 -10.159 1.00 26.56 303 ALA A CA 1
ATOM 2439 C C . ALA A 1 303 ? -5.546 -32.291 -9.826 1.00 26.56 303 ALA A C 1
ATOM 2441 O O . ALA A 1 303 ? -5.042 -33.080 -10.614 1.00 26.56 303 ALA A O 1
ATOM 2442 N N . CYS A 1 304 ? -6.259 -32.634 -8.728 1.00 25.52 304 CYS A N 1
ATOM 2443 C CA . CYS A 1 304 ? -6.884 -33.940 -8.400 1.00 25.52 304 CYS A CA 1
ATOM 2444 C C . CYS A 1 304 ? -5.911 -35.097 -8.032 1.00 25.52 304 CYS A C 1
ATOM 2446 O O . CYS A 1 304 ? -4.912 -35.267 -8.701 1.00 25.52 304 CYS A O 1
ATOM 2448 N N . GLN A 1 305 ? -6.084 -35.971 -7.026 1.00 28.19 305 GLN A N 1
ATOM 2449 C CA . GLN A 1 305 ? -7.199 -36.444 -6.188 1.00 28.19 305 GLN A CA 1
ATOM 2450 C C . GLN A 1 305 ? -6.634 -37.325 -5.031 1.00 28.19 305 GLN A C 1
ATOM 2452 O O . GLN A 1 305 ? -5.579 -37.921 -5.198 1.00 28.19 305 GLN A O 1
ATOM 2457 N N . HIS A 1 306 ? -7.386 -37.397 -3.920 1.00 26.94 306 HIS A N 1
ATOM 2458 C CA . HIS A 1 306 ? -7.542 -38.443 -2.874 1.00 26.94 306 HIS A CA 1
ATOM 2459 C C . HIS A 1 306 ? -6.381 -39.361 -2.422 1.00 26.94 306 HIS A C 1
ATOM 2461 O O . HIS A 1 306 ? -5.790 -40.086 -3.213 1.00 26.94 306 HIS A O 1
ATOM 2467 N N . GLY A 1 307 ? -6.222 -39.475 -1.096 1.00 26.33 307 GLY A N 1
ATOM 2468 C CA . GLY A 1 307 ? -5.547 -40.594 -0.428 1.00 26.33 307 GLY A CA 1
ATOM 2469 C C . GLY A 1 307 ? -5.326 -40.328 1.063 1.00 26.33 307 GLY A C 1
ATOM 2470 O O . GLY A 1 307 ? -4.772 -39.296 1.418 1.00 26.33 307 GLY A O 1
ATOM 2471 N N . ASP A 1 308 ? -5.819 -41.233 1.902 1.00 28.06 308 ASP A N 1
ATOM 2472 C CA . ASP A 1 308 ? -6.037 -41.141 3.350 1.00 28.06 308 ASP A CA 1
ATOM 2473 C C . ASP A 1 308 ? -4.791 -40.953 4.248 1.00 28.06 308 ASP A C 1
ATOM 2475 O O . ASP A 1 308 ? -3.657 -41.180 3.836 1.00 28.06 308 ASP A O 1
ATOM 2479 N N . GLY A 1 309 ? -5.038 -40.518 5.497 1.00 24.16 309 GLY A N 1
ATOM 2480 C CA . GLY A 1 309 ? -4.044 -40.144 6.521 1.00 24.16 309 GLY A CA 1
ATOM 2481 C C . GLY A 1 309 ? -3.144 -41.277 7.061 1.00 24.16 309 GLY A C 1
ATOM 2482 O O . GLY A 1 309 ? -3.142 -42.383 6.528 1.00 24.16 309 GLY A O 1
ATOM 2483 N N . PRO A 1 310 ? -2.380 -41.030 8.149 1.00 29.83 310 PRO A N 1
ATOM 2484 C CA . PRO A 1 310 ? -3.016 -40.915 9.461 1.00 29.83 310 PRO A CA 1
ATOM 2485 C C . PRO A 1 310 ? -2.452 -39.833 10.404 1.00 29.83 310 PRO A C 1
ATOM 2487 O O . PRO A 1 310 ? -1.391 -39.244 10.225 1.00 29.83 310 PRO A O 1
ATOM 2490 N N . VAL A 1 311 ? -3.258 -39.622 11.442 1.00 26.67 311 VAL A N 1
ATOM 2491 C CA . VAL A 1 311 ? -3.136 -38.762 12.622 1.00 26.67 311 VAL A CA 1
ATOM 2492 C C . VAL A 1 311 ? -1.905 -39.091 13.469 1.00 26.67 311 VAL A C 1
ATOM 2494 O O . VAL A 1 311 ? -1.758 -40.241 13.865 1.00 26.67 311 VAL A O 1
ATOM 2497 N N . LEU A 1 312 ? -1.135 -38.075 13.885 1.00 27.33 312 LEU A N 1
ATOM 2498 C CA . LEU A 1 312 ? -0.409 -38.094 15.162 1.00 27.33 312 LEU A CA 1
ATOM 2499 C C . LEU A 1 312 ? -0.391 -36.707 15.823 1.00 27.33 312 LEU A C 1
ATOM 2501 O O . LEU A 1 312 ? 0.084 -35.713 15.281 1.00 27.33 312 LEU A O 1
ATOM 2505 N N . SER A 1 313 ? -0.950 -36.693 17.027 1.00 26.73 313 SER A N 1
ATOM 2506 C CA . SER A 1 313 ? -0.986 -35.625 18.017 1.00 26.73 313 SER A CA 1
ATOM 2507 C C . SER A 1 313 ? 0.378 -35.400 18.674 1.00 26.73 313 SER A C 1
ATOM 2509 O O . SER A 1 313 ? 1.021 -36.364 19.084 1.00 26.73 313 SER A O 1
ATOM 2511 N N . GLY A 1 314 ? 0.750 -34.142 18.910 1.00 28.98 314 GLY A N 1
ATOM 2512 C CA . GLY A 1 314 ? 1.883 -33.786 19.763 1.00 28.98 314 GLY A CA 1
ATOM 2513 C C . GLY A 1 314 ? 1.726 -32.377 20.320 1.00 28.98 314 GLY A C 1
ATOM 2514 O O . GLY A 1 314 ? 1.937 -31.399 19.614 1.00 28.98 314 GLY A O 1
ATOM 2515 N N . LYS A 1 315 ? 1.308 -32.284 21.586 1.00 25.91 315 LYS A N 1
ATOM 2516 C CA . LYS A 1 315 ? 1.276 -31.050 22.381 1.00 25.91 315 LYS A CA 1
ATOM 2517 C C . LYS A 1 315 ? 2.711 -30.570 22.634 1.00 25.91 315 LYS A C 1
ATOM 2519 O O . LYS A 1 315 ? 3.540 -31.375 23.046 1.00 25.91 315 LYS A O 1
ATOM 2524 N N . ALA A 1 316 ? 2.964 -29.271 22.488 1.00 26.94 316 ALA A N 1
ATOM 2525 C CA . ALA A 1 316 ? 4.146 -28.605 23.038 1.00 26.94 316 ALA A CA 1
ATOM 2526 C C . ALA A 1 316 ? 3.711 -27.495 24.019 1.00 26.94 316 ALA A C 1
ATOM 2528 O O . ALA A 1 316 ? 2.619 -26.943 23.851 1.00 26.94 316 ALA A O 1
ATOM 2529 N N . PRO A 1 317 ? 4.490 -27.228 25.083 1.00 30.19 317 PRO A N 1
ATOM 2530 C CA . PRO A 1 317 ? 3.982 -26.643 26.313 1.00 30.19 317 PRO A CA 1
ATOM 2531 C C . PRO A 1 317 ? 4.145 -25.122 26.402 1.00 30.19 317 PRO A C 1
ATOM 2533 O O . PRO A 1 317 ? 5.002 -24.504 25.779 1.00 30.19 317 PRO A O 1
ATOM 2536 N N . VAL A 1 318 ? 3.290 -24.568 27.258 1.00 28.20 318 VAL A N 1
ATOM 2537 C CA . VAL A 1 318 ? 3.243 -23.194 27.759 1.00 28.20 318 VAL A CA 1
ATOM 2538 C C . VAL A 1 318 ? 4.526 -22.860 28.527 1.00 28.20 318 VAL A C 1
ATOM 2540 O O . VAL A 1 318 ? 4.909 -23.608 29.426 1.00 28.20 318 VAL A O 1
ATOM 2543 N N . VAL A 1 319 ? 5.142 -21.714 28.231 1.00 28.91 319 VAL A N 1
ATOM 2544 C CA . VAL A 1 319 ? 6.198 -21.111 29.059 1.00 28.91 319 VAL A CA 1
ATOM 2545 C C . VAL A 1 319 ? 5.709 -19.741 29.528 1.00 28.91 319 VAL A C 1
ATOM 2547 O O . VAL A 1 319 ? 5.393 -18.872 28.719 1.00 28.91 319 VAL A O 1
ATOM 2550 N N . ALA A 1 320 ? 5.596 -19.591 30.848 1.00 30.36 320 ALA A N 1
ATOM 2551 C CA . ALA A 1 320 ? 5.275 -18.351 31.552 1.00 30.36 320 ALA A CA 1
ATOM 2552 C C . ALA A 1 320 ? 6.565 -17.550 31.862 1.00 30.36 320 ALA A C 1
ATOM 2554 O O . ALA A 1 320 ? 7.653 -18.131 31.848 1.00 30.36 320 ALA A O 1
ATOM 2555 N N . PRO A 1 321 ? 6.474 -16.232 32.119 1.00 29.83 321 PRO A N 1
ATOM 2556 C CA . PRO A 1 321 ? 7.610 -15.319 32.033 1.00 29.83 321 PRO A CA 1
ATOM 2557 C C . PRO A 1 321 ? 8.452 -15.262 33.315 1.00 29.83 321 PRO A C 1
ATOM 2559 O O . PRO A 1 321 ? 7.944 -15.389 34.430 1.00 29.83 321 PRO A O 1
ATOM 2562 N N . HIS A 1 322 ? 9.752 -15.017 33.137 1.00 27.17 322 HIS A N 1
ATOM 2563 C CA . HIS A 1 322 ? 10.706 -14.795 34.219 1.00 27.17 322 HIS A CA 1
ATOM 2564 C C . HIS A 1 322 ? 10.613 -13.374 34.784 1.00 27.17 322 HIS A C 1
ATOM 2566 O O . HIS A 1 322 ? 10.603 -12.379 34.064 1.00 27.17 322 HIS A O 1
ATOM 2572 N N . HIS A 1 323 ? 10.582 -13.328 36.111 1.00 25.30 323 HIS A N 1
ATOM 2573 C CA . HIS A 1 323 ? 10.602 -12.159 36.975 1.00 25.30 323 HIS A CA 1
ATOM 2574 C C . HIS A 1 323 ? 12.069 -11.833 37.312 1.00 25.30 323 HIS A C 1
ATOM 2576 O O . HIS A 1 323 ? 12.778 -12.706 37.815 1.00 25.30 323 HIS A O 1
ATOM 2582 N N . GLN A 1 324 ? 12.535 -10.606 37.071 1.00 28.39 324 GLN A N 1
ATOM 2583 C CA . GLN A 1 324 ? 13.778 -10.107 37.667 1.00 28.39 324 GLN A CA 1
ATOM 2584 C C . GLN A 1 324 ? 13.663 -8.611 37.968 1.00 28.39 324 GLN A C 1
ATOM 2586 O O . GLN A 1 324 ? 13.050 -7.858 37.218 1.00 28.39 324 GLN A O 1
ATOM 2591 N N . GLN A 1 325 ? 14.166 -8.259 39.148 1.00 27.23 325 GLN A N 1
ATOM 2592 C CA . GLN A 1 325 ? 13.953 -7.020 39.891 1.00 27.23 325 GLN A CA 1
ATOM 2593 C C . GLN A 1 325 ? 14.887 -5.888 39.438 1.00 27.23 325 GLN A C 1
ATOM 2595 O O . GLN A 1 325 ? 16.011 -6.133 39.003 1.00 27.23 325 GLN A O 1
ATOM 2600 N N . ASP A 1 326 ? 14.403 -4.659 39.621 1.00 28.05 326 ASP A N 1
ATOM 2601 C CA . ASP A 1 326 ? 15.076 -3.381 39.374 1.00 28.05 326 ASP A CA 1
ATOM 2602 C C . ASP A 1 326 ? 16.357 -3.164 40.201 1.00 28.05 326 ASP A C 1
ATOM 2604 O O . ASP A 1 326 ? 16.476 -3.650 41.333 1.00 28.05 326 ASP A O 1
ATOM 2608 N N . PRO A 1 327 ? 17.222 -2.242 39.738 1.00 31.14 327 PRO A N 1
ATOM 2609 C CA . PRO A 1 327 ? 17.689 -1.200 40.643 1.00 31.14 327 PRO A CA 1
ATOM 2610 C C . PRO A 1 327 ? 17.557 0.222 40.064 1.00 31.14 327 PRO A C 1
ATOM 2612 O O . PRO A 1 327 ? 18.106 0.570 39.026 1.00 31.14 327 PRO A O 1
ATOM 2615 N N . LYS A 1 328 ? 16.833 1.040 40.836 1.00 27.67 328 LYS A N 1
ATOM 2616 C CA . LYS A 1 328 ? 16.967 2.483 41.114 1.00 27.67 328 LYS A CA 1
ATOM 2617 C C . LYS A 1 328 ? 17.915 3.335 40.238 1.00 27.67 328 LYS A C 1
ATOM 2619 O O . LYS A 1 328 ? 19.127 3.271 40.401 1.00 27.67 328 LYS A O 1
ATOM 2624 N N . GLY A 1 329 ? 17.313 4.338 39.588 1.00 24.64 329 GLY A N 1
ATOM 2625 C CA . GLY A 1 329 ? 17.650 5.751 39.825 1.00 24.64 329 GLY A CA 1
ATOM 2626 C C . GLY A 1 329 ? 18.365 6.514 38.706 1.00 24.64 329 GLY A C 1
ATOM 2627 O O . GLY A 1 329 ? 19.578 6.418 38.591 1.00 24.64 329 GLY A O 1
ATOM 2628 N N . ALA A 1 330 ? 17.621 7.360 37.984 1.00 27.34 330 ALA A N 1
ATOM 2629 C CA . ALA A 1 330 ? 17.966 8.758 37.679 1.00 27.34 330 ALA A CA 1
ATOM 2630 C C . ALA A 1 330 ? 16.796 9.409 36.915 1.00 27.34 330 ALA A C 1
ATOM 2632 O O . ALA A 1 330 ? 16.352 8.898 35.890 1.00 27.34 330 ALA A O 1
ATOM 2633 N N . GLU A 1 331 ? 16.277 10.506 37.461 1.00 28.59 331 GLU A N 1
ATOM 2634 C CA . GLU A 1 331 ? 15.220 11.337 36.884 1.00 28.59 331 GLU A CA 1
ATOM 2635 C C . GLU A 1 331 ? 15.689 12.056 35.610 1.00 28.59 331 GLU A C 1
ATOM 2637 O O . GLU A 1 331 ? 16.778 12.629 35.585 1.00 28.59 331 GLU A O 1
ATOM 2642 N N . ALA A 1 332 ? 14.825 12.101 34.595 1.00 30.19 332 ALA A N 1
ATOM 2643 C CA . ALA A 1 332 ? 14.746 13.202 33.639 1.00 30.19 332 ALA A CA 1
ATOM 2644 C C . ALA A 1 332 ? 13.322 13.237 33.059 1.00 30.19 332 ALA A C 1
ATOM 2646 O O . ALA A 1 332 ? 12.888 12.305 32.381 1.00 30.19 332 ALA A O 1
ATOM 2647 N N . ASP A 1 333 ? 12.587 14.294 33.398 1.00 31.36 333 ASP A N 1
ATOM 2648 C CA . ASP A 1 333 ? 11.290 14.655 32.831 1.00 31.36 333 ASP A CA 1
ATOM 2649 C C . ASP A 1 333 ? 11.382 14.833 31.307 1.00 31.36 333 ASP A C 1
ATOM 2651 O O . ASP A 1 333 ? 12.087 15.721 30.833 1.00 31.36 333 ASP A O 1
ATOM 2655 N N . ASP A 1 334 ? 10.592 14.067 30.551 1.00 30.42 334 ASP A N 1
ATOM 2656 C CA . ASP A 1 334 ? 10.077 14.518 29.256 1.00 30.42 334 ASP A CA 1
ATOM 2657 C C . ASP A 1 334 ? 8.655 13.967 29.051 1.00 30.42 334 ASP A C 1
ATOM 2659 O O . ASP A 1 334 ? 8.424 12.783 28.791 1.00 30.42 334 ASP A O 1
ATOM 2663 N N . LYS A 1 335 ? 7.658 14.823 29.290 1.00 31.48 335 LYS A N 1
ATOM 2664 C CA . LYS A 1 335 ? 6.237 14.497 29.124 1.00 31.48 335 LYS A CA 1
ATOM 2665 C C . LYS A 1 335 ? 5.807 14.816 27.695 1.00 31.48 335 LYS A C 1
ATOM 2667 O O . LYS A 1 335 ? 5.458 15.957 27.405 1.00 31.48 335 LYS A O 1
ATOM 2672 N N . LEU A 1 336 ? 5.698 13.794 26.845 1.00 36.97 336 LEU A N 1
ATOM 2673 C CA . LEU A 1 336 ? 4.860 13.872 25.643 1.00 36.97 336 LEU A CA 1
ATOM 2674 C C . LEU A 1 336 ? 3.361 13.823 26.015 1.00 36.97 336 LEU A C 1
ATOM 2676 O O . LEU A 1 336 ? 2.970 13.095 26.938 1.00 36.97 336 LEU A O 1
ATOM 2680 N N . PRO A 1 337 ? 2.489 14.571 25.313 1.00 33.88 337 PRO A N 1
ATOM 2681 C CA . PRO A 1 337 ? 1.075 14.652 25.650 1.00 33.88 337 PRO A CA 1
ATOM 2682 C C . PRO A 1 337 ? 0.314 13.382 25.246 1.00 33.88 337 PRO A C 1
ATOM 2684 O O . PRO A 1 337 ? 0.326 12.946 24.098 1.00 33.88 337 PRO A O 1
ATOM 2687 N N . LYS A 1 338 ? -0.423 12.818 26.209 1.00 31.50 338 LYS A N 1
ATOM 2688 C CA . LYS A 1 338 ? -1.461 11.808 25.972 1.00 31.50 338 LYS A CA 1
ATOM 2689 C C . LYS A 1 338 ? -2.632 12.462 25.234 1.00 31.50 338 LYS A C 1
ATOM 2691 O O . LYS A 1 338 ? -3.359 13.258 25.833 1.00 31.50 338 LYS A O 1
ATOM 2696 N N . VAL A 1 339 ? -2.844 12.104 23.969 1.00 34.53 339 VAL A N 1
ATOM 2697 C CA . VAL A 1 339 ? -4.079 12.432 23.246 1.00 34.53 339 VAL A CA 1
ATOM 2698 C C . VAL A 1 339 ? -5.223 11.649 23.891 1.00 34.53 339 VAL A C 1
ATOM 2700 O O . VAL A 1 339 ? -5.180 10.425 24.006 1.00 34.53 339 VAL A O 1
ATOM 2703 N N . LYS A 1 340 ? -6.224 12.373 24.395 1.00 32.19 340 LYS A N 1
ATOM 2704 C CA . LYS A 1 340 ? -7.435 11.797 24.981 1.00 32.19 340 LYS A CA 1
ATOM 2705 C C . LYS A 1 340 ? -8.315 11.265 23.851 1.00 32.19 340 LYS A C 1
ATOM 2707 O O . LYS A 1 340 ? -8.643 12.017 22.938 1.00 32.19 340 LYS A O 1
ATOM 2712 N N . ASN A 1 341 ? -8.726 10.002 23.944 1.00 33.62 341 ASN A N 1
ATOM 2713 C CA . ASN A 1 341 ? -9.843 9.486 23.158 1.00 33.62 341 ASN A CA 1
ATOM 2714 C C . ASN A 1 341 ? -11.085 10.313 23.516 1.00 33.62 341 ASN A C 1
ATOM 2716 O O . ASN A 1 341 ? -11.532 10.286 24.661 1.00 33.62 341 ASN A O 1
ATOM 2720 N N . GLY A 1 342 ? -11.572 11.108 22.566 1.00 30.62 342 GLY A N 1
ATOM 2721 C CA . GLY A 1 342 ? -12.813 11.855 22.710 1.00 30.62 342 GLY A CA 1
ATOM 2722 C C . GLY A 1 342 ? -14.008 10.928 22.521 1.00 30.62 342 GLY A C 1
ATOM 2723 O O . GLY A 1 342 ? -14.107 10.242 21.505 1.00 30.62 342 GLY A O 1
ATOM 2724 N N . ASP A 1 343 ? -14.899 10.925 23.509 1.00 30.02 343 ASP A N 1
ATOM 2725 C CA . ASP A 1 343 ? -16.198 10.266 23.473 1.00 30.02 343 ASP A CA 1
ATOM 2726 C C . ASP A 1 343 ? -17.029 10.772 22.283 1.00 30.02 343 ASP A C 1
ATOM 2728 O O . ASP A 1 343 ? -17.368 11.955 22.189 1.00 30.02 343 ASP A O 1
ATOM 2732 N N . ILE A 1 344 ? -17.373 9.867 21.367 1.00 36.00 344 ILE A N 1
ATOM 2733 C CA . ILE A 1 344 ? -18.363 10.123 20.320 1.00 36.00 344 ILE A CA 1
ATOM 2734 C C . ILE A 1 344 ? -19.735 10.082 20.993 1.00 36.00 344 ILE A C 1
ATOM 2736 O O . ILE A 1 344 ? -20.219 9.018 21.374 1.00 36.00 344 ILE A O 1
ATOM 2740 N N . GLN A 1 345 ? -20.349 11.252 21.155 1.00 31.14 345 GLN A N 1
ATOM 2741 C CA . GLN A 1 345 ? -21.734 11.369 21.593 1.00 31.14 345 GLN A CA 1
ATOM 2742 C C . GLN A 1 345 ? -22.681 10.873 20.491 1.00 31.14 345 GLN A C 1
ATOM 2744 O O . GLN A 1 345 ? -22.600 11.295 19.335 1.00 31.14 345 GLN A O 1
ATOM 2749 N N . ASP A 1 346 ? -23.581 9.973 20.885 1.00 33.12 346 ASP A N 1
ATOM 2750 C CA . ASP A 1 346 ? -24.681 9.434 20.091 1.00 33.12 346 ASP A CA 1
ATOM 2751 C C . ASP A 1 346 ? -25.499 10.540 19.405 1.00 33.12 346 ASP A C 1
ATOM 2753 O O . ASP A 1 346 ? -26.099 11.397 20.055 1.00 33.12 346 ASP A O 1
ATOM 2757 N N . SER A 1 347 ? -25.592 10.476 18.076 1.00 30.36 347 SER A N 1
ATOM 2758 C CA . SER A 1 347 ? -26.648 11.152 17.315 1.00 30.36 347 SER A CA 1
ATOM 2759 C C . SER A 1 347 ? -27.751 10.140 16.973 1.00 30.36 347 SER A C 1
ATOM 2761 O O . SER A 1 347 ? -27.440 9.030 16.534 1.00 30.36 347 SER A O 1
ATOM 2763 N N . PRO A 1 348 ? -29.040 10.476 17.170 1.00 31.44 348 PRO A N 1
ATOM 2764 C CA . PRO A 1 348 ? -30.136 9.517 17.056 1.00 31.44 348 PRO A CA 1
ATOM 2765 C C . PRO A 1 348 ? -30.422 9.104 15.599 1.00 31.44 348 PRO A C 1
ATOM 2767 O O . PRO A 1 348 ? -30.163 9.868 14.665 1.00 31.44 348 PRO A O 1
ATOM 2770 N N . PRO A 1 349 ? -30.997 7.905 15.378 1.00 33.81 349 PRO A N 1
ATOM 2771 C CA . PRO A 1 349 ? -31.170 7.338 14.048 1.00 33.81 349 PRO A CA 1
ATOM 2772 C C . PRO A 1 349 ? -32.264 8.068 13.261 1.00 33.81 349 PRO A C 1
ATOM 2774 O O . PRO A 1 349 ? -33.426 8.130 13.670 1.00 33.81 349 PRO A O 1
ATOM 2777 N N . THR A 1 350 ? -31.907 8.572 12.080 1.00 30.12 350 THR A N 1
ATOM 2778 C CA . THR A 1 350 ? -32.868 9.071 11.094 1.00 30.12 350 THR A CA 1
ATOM 2779 C C . THR A 1 350 ? -33.702 7.898 10.575 1.00 30.12 350 THR A C 1
ATOM 2781 O O . THR A 1 350 ? -33.204 7.022 9.868 1.00 30.12 350 THR A O 1
ATOM 2784 N N . LYS A 1 351 ? -34.986 7.869 10.948 1.00 28.25 351 LYS A N 1
ATOM 2785 C CA . LYS A 1 351 ? -35.993 6.966 10.380 1.00 28.25 351 LYS A CA 1
ATOM 2786 C C . LYS A 1 351 ? -36.118 7.233 8.879 1.00 28.25 351 LYS A C 1
ATOM 2788 O O . LYS A 1 351 ? -36.557 8.307 8.478 1.00 28.25 351 LYS A O 1
ATOM 2793 N N . VAL A 1 352 ? -35.768 6.249 8.057 1.00 33.19 352 VAL A N 1
ATOM 2794 C CA . VAL A 1 352 ? -36.155 6.210 6.644 1.00 33.19 352 VAL A CA 1
ATOM 2795 C C . VAL A 1 352 ? -37.546 5.584 6.592 1.00 33.19 352 VAL A C 1
ATOM 2797 O O . VAL A 1 352 ? -37.702 4.392 6.848 1.00 33.19 352 VAL A O 1
ATOM 2800 N N . CYS A 1 353 ? -38.564 6.402 6.334 1.00 30.92 353 CYS A N 1
ATOM 2801 C CA . CYS A 1 353 ? -39.919 5.927 6.082 1.00 30.92 353 CYS A CA 1
ATOM 2802 C C . CYS A 1 353 ? -39.967 5.230 4.716 1.00 30.92 353 CYS A C 1
ATOM 2804 O O . CYS A 1 353 ? -39.729 5.856 3.685 1.00 30.92 353 CYS A O 1
ATOM 2806 N N . LEU A 1 354 ? -40.294 3.938 4.733 1.00 35.41 354 LEU A N 1
ATOM 2807 C CA . LEU A 1 354 ? -40.940 3.250 3.621 1.00 35.41 354 LEU A CA 1
ATOM 2808 C C . LEU A 1 354 ? -42.314 3.896 3.414 1.00 35.41 354 LEU A C 1
ATOM 2810 O O . LEU A 1 354 ? -43.094 3.985 4.362 1.00 35.41 354 LEU A O 1
ATOM 2814 N N . LEU A 1 355 ? -42.596 4.354 2.199 1.00 35.94 355 LEU A N 1
ATOM 2815 C CA . LEU A 1 355 ? -43.966 4.539 1.740 1.00 35.94 355 LEU A CA 1
ATOM 2816 C C . LEU A 1 355 ? -44.189 3.548 0.608 1.00 35.94 355 LEU A C 1
ATOM 2818 O O . LEU A 1 355 ? -43.587 3.658 -0.462 1.00 35.94 355 LEU A O 1
ATOM 2822 N N . ASP A 1 356 ? -45.012 2.559 0.935 1.00 31.64 356 ASP A N 1
ATOM 2823 C CA . ASP A 1 356 ? -45.688 1.690 -0.005 1.00 31.64 356 ASP A CA 1
ATOM 2824 C C . ASP A 1 356 ? -46.759 2.468 -0.785 1.00 31.64 356 ASP A C 1
ATOM 2826 O O . ASP A 1 356 ? -47.234 3.532 -0.384 1.00 31.64 356 ASP A O 1
ATOM 2830 N N . THR A 1 357 ? -47.061 1.873 -1.928 1.00 38.34 357 THR A N 1
ATOM 2831 C CA . THR A 1 357 ? -48.123 2.104 -2.908 1.00 38.34 357 THR A CA 1
ATOM 2832 C C . THR A 1 357 ? -49.476 2.569 -2.368 1.00 38.34 357 THR A C 1
ATOM 2834 O O . THR A 1 357 ? -49.972 1.992 -1.406 1.00 38.34 357 THR A O 1
ATOM 2837 N N . ASP A 1 358 ? -50.105 3.484 -3.112 1.00 41.19 358 ASP A N 1
ATOM 2838 C CA . ASP A 1 358 ? -51.436 3.299 -3.719 1.00 41.19 358 ASP A CA 1
ATOM 2839 C C . ASP A 1 358 ? -51.548 4.122 -5.016 1.00 41.19 358 ASP A C 1
ATOM 2841 O O . ASP A 1 358 ? -51.058 5.279 -5.029 1.00 41.19 358 ASP A O 1
#

Secondary structure (DSSP, 8-state):
---SS--EEES---SHHHHHHHHHHH--SEEE-SHHHHH-TTGGGT---BHHHHHHHHHHHHHHS---HHHHHHHHHHHTTTHHHH-HHHHHHHHH--SHHHHHHHHHHHHHHHHHHHTSTTTTSPPTT-SS-TTB----------HHHHHHHHHSSPPGGGGG-TTT-TT--HHHHHHHHH-TTS--S-TT-PPPPBPTTTSSBPPTT-TTSS-HHHHHHHHHHTT-EEGGGTEEHHHHHHHHHHHHHHHHHHHHHHHHHHHHHTTS---S-----------------------------------------------PPPP---------------------PPPPP---------

Organism: Branchiostoma floridae (NCBI:txid7739)

=== Feature glossary ===
The record interleaves many kinds of information about one protein. Here is each kind framed as the question it answers.

Q: What known structures does this most resemble?
A: Structural nearest neighbors (via Foldseek easy-search vs the PDB). Reported per hit: target PDB id, E-value, and alignment TM-score. A TM-score above ~0.5 is the conventional threshold for 'same fold'.

Q: Where is each backbone atom in 3D?
A: The mmCIF table is the protein's shape written out atom by atom. For each backbone N, Cα, C, and carbonyl O, it records an (x, y, z) coordinate triple in Å plus the residue type, chain letter, and residue number.

Q: What are the backbone torsion angles?
A: The φ/ψ torsion pair specifies the backbone conformation at each residue. φ rotates about the N–Cα bond, ψ about the Cα–C bond. Steric clashes forbid most of the (φ, ψ) plane — the allowed regions (α-helix basin, β-sheet basin, left-handed helix) are the Ramachandran-allowed regions.

Q: Which residues are buried vs exposed?
A: Solvent-accessible surface area (SASA) is the area in Å² traced out by the centre of a 1.4 Å probe sphere (a water molecule) rolled over the protein's van der Waals surface (Shrake–Rupley / Lee–Richards construction). Buried residues have near-zero SASA; fully exposed residues can exceed 200 Å². The total SASA scales roughly with the number of surface residues.

Q: How confident is the AlphaFold model at each residue?
A: pLDDT is the predicted lDDT-Cα score: AlphaFold's confidence that the local environment of each residue (all inter-atomic distances within 15 Å) is correctly placed. It is a per-residue number between 0 and 100, with higher meaning more reliable.

Q: What does the local fold look like, residue by residue?
A: 3Di is Foldseek's structural alphabet. Each residue is assigned one of twenty discrete states based on how its Cα sits relative to its spatial (not sequential) neighbors. Aligning 3Di strings finds structural homologs roughly as well as full 3D superposition, but orders of magnitude faster.

Q: How big and how compact is the whole molecule?
A: Radius of gyration (Rg) is the root-mean-square distance of Cα atoms from their centroid — a single number for overall size and compactness. A globular domain of N residues has Rg ≈ 2.2·N^0.38 Å; an extended or disordered chain has a much larger Rg. The Cα contact count is the number of residue pairs whose Cα atoms are within 8 Å and are more than four positions apart in sequence — a standard proxy for tertiary packing density. The bounding box is the smallest axis-aligned box enclosing all Cα atoms.

Q: Which residues are in helices, strands, or loops?
A: DSSP 8-state secondary structure assigns each residue one of H (α-helix), G (3₁₀-helix), I (π-helix), E (extended β-strand), B (isolated β-bridge), T (hydrogen-bonded turn), S (bend), or '-' (coil). The assignment is computed from backbone hydrogen-bond geometry via the Kabsch–Sander algorithm.

Q: How mobile is each atom in the crystal?
A: Crystallographic B-factors measure how much each atom's electron density is smeared out, in Å². They rise in mobile loops and surface residues and fall in the buried interior. In AlphaFold models this column is repurposed to hold pLDDT instead.

Q: What if only a Cα trace is available?
A: P-SEA three-state annotation labels each residue as helix, strand, or coil based purely on the geometry of the Cα trace. It serves as a fallback when the full backbone (and thus DSSP) is unavailable.

Q: What family and function is it annotated with?
A: Database cross-references. InterPro integrates a dozen domain/family signature databases into unified entries with residue-range hits. GO terms attach function/process/location labels with evidence codes. CATH codes position the fold in a four-level structural taxonomy. Organism is the NCBI-taxonomy species name.

Q: Are the domains correctly placed relative to each other?
A: Predicted Aligned Error (PAE) is an AlphaFold confidence matrix: entry (i, j) is the expected error in the position of residue j, in ångströms, when the prediction is superimposed on the true structure at residue i. Low PAE within a block of residues means that block is internally rigid and well-predicted; high PAE between two blocks means their relative placement is uncertain even if each block individually is confident.

Q: What do the diagnostic plots show?
A: Three diagnostic plots accompany the record. The Cα contact map visualizes the tertiary structure as a 2D adjacency matrix (8 Å cutoff, sequence-local contacts suppressed). The Ramachandran plot shows the distribution of backbone (φ, ψ) torsions, with points in the α and β basins reflecting secondary structure content. The PAE plot shows AlphaFold's inter-residue confidence as a color matrix.

Q: What is the amino-acid chain?
A: Primary structure: the covalent order of the twenty standard amino acids along the backbone. Two proteins with the same sequence will (almost always) fold to the same structure; two with 30% identity often share a fold but not the details.

Q: What do the rendered images show?
A: The six renders are orthographic views along the three Cartesian axes in both directions. Representation (cartoon, sticks, or surface) and color scheme (sequence-rainbow or by-chain) vary across proteins so the training set covers all the common visualization conventions.